Protein AF-A0A9D1DRU1-F1 (afdb_monomer)

pLDDT: mean 83.57, std 15.42, range [45.16, 98.44]

Structure (mmCIF, N/CA/C/O backbone):
data_AF-A0A9D1DRU1-F1
#
_entry.id   AF-A0A9D1DRU1-F1
#
loop_
_atom_site.group_PDB
_atom_site.id
_atom_site.type_symbol
_atom_site.label_atom_id
_atom_site.label_alt_id
_atom_site.label_comp_id
_atom_site.label_asym_id
_atom_site.label_entity_id
_atom_site.label_seq_id
_atom_site.pdbx_PDB_ins_code
_atom_site.Cartn_x
_atom_site.Cartn_y
_atom_site.Cartn_z
_atom_site.occupancy
_atom_site.B_iso_or_equiv
_atom_site.auth_seq_id
_atom_site.auth_comp_id
_atom_site.auth_asym_id
_atom_site.auth_atom_id
_atom_site.pdbx_PDB_model_num
ATOM 1 N N . MET A 1 1 ? -0.999 8.779 -13.581 1.00 49.53 1 MET A N 1
ATOM 2 C CA . MET A 1 1 ? -1.110 7.839 -12.447 1.00 49.53 1 MET A CA 1
ATOM 3 C C . MET A 1 1 ? 0.132 6.973 -12.465 1.00 49.53 1 MET A C 1
ATOM 5 O O . MET A 1 1 ? 0.107 5.879 -13.008 1.00 49.53 1 MET A O 1
ATOM 9 N N . SER A 1 2 ? 1.245 7.535 -12.005 1.00 61.38 2 SER A N 1
ATOM 10 C CA . SER A 1 2 ? 2.464 6.774 -11.762 1.00 61.38 2 SER A CA 1
ATOM 11 C C . SER A 1 2 ? 2.277 5.926 -10.503 1.00 61.38 2 SER A C 1
ATOM 13 O O . SER A 1 2 ? 1.522 6.320 -9.619 1.00 61.38 2 SER A O 1
ATOM 15 N N . GLU A 1 3 ? 2.936 4.770 -10.431 1.00 79.88 3 GLU A N 1
ATOM 16 C CA . GLU A 1 3 ? 3.046 3.952 -9.208 1.00 79.88 3 GLU A CA 1
ATOM 17 C C . GLU A 1 3 ? 1.742 3.264 -8.724 1.00 79.88 3 GLU A C 1
ATOM 19 O O . GLU A 1 3 ? 1.666 2.800 -7.590 1.00 79.88 3 GLU A O 1
ATOM 24 N N . HIS A 1 4 ? 0.701 3.163 -9.558 1.00 85.00 4 HIS A N 1
ATOM 25 C CA . HIS A 1 4 ? -0.590 2.575 -9.168 1.00 85.00 4 HIS A CA 1
ATOM 26 C C . HIS A 1 4 ? -0.504 1.088 -8.785 1.00 85.00 4 HIS A C 1
ATOM 28 O O . HIS A 1 4 ? -1.098 0.675 -7.785 1.00 85.00 4 HIS A O 1
ATOM 34 N N . ILE A 1 5 ? 0.199 0.279 -9.576 1.00 89.75 5 ILE A N 1
ATOM 35 C CA . ILE A 1 5 ? 0.235 -1.178 -9.429 1.00 89.75 5 ILE A CA 1
ATOM 36 C C . ILE A 1 5 ? 0.969 -1.567 -8.143 1.00 89.75 5 ILE A C 1
ATOM 38 O O . ILE A 1 5 ? 0.508 -2.444 -7.414 1.00 89.75 5 ILE A O 1
ATOM 42 N N . VAL A 1 6 ? 2.071 -0.887 -7.820 1.00 93.75 6 VAL A N 1
ATOM 43 C CA . VAL A 1 6 ? 2.842 -1.113 -6.591 1.00 93.75 6 VAL A CA 1
ATOM 44 C C . VAL A 1 6 ? 2.010 -0.764 -5.360 1.00 93.75 6 VAL A C 1
ATOM 46 O O . VAL A 1 6 ? 1.923 -1.575 -4.438 1.00 93.75 6 VAL A O 1
ATOM 49 N N . HIS A 1 7 ? 1.354 0.400 -5.351 1.00 94.31 7 HIS A N 1
ATOM 50 C CA . HIS A 1 7 ? 0.499 0.808 -4.232 1.00 94.31 7 HIS A CA 1
ATOM 51 C C . HIS A 1 7 ? -0.678 -0.150 -4.024 1.00 94.31 7 HIS A C 1
ATOM 53 O O . HIS A 1 7 ? -0.978 -0.527 -2.891 1.00 94.31 7 HIS A O 1
ATOM 59 N N . THR A 1 8 ? -1.303 -0.586 -5.119 1.00 93.62 8 THR A N 1
ATOM 60 C CA . THR A 1 8 ? -2.399 -1.562 -5.087 1.00 93.62 8 THR A CA 1
ATOM 61 C C . THR A 1 8 ? -1.920 -2.911 -4.556 1.00 93.62 8 THR A C 1
ATOM 63 O O . THR A 1 8 ? -2.552 -3.475 -3.668 1.00 93.62 8 THR A O 1
ATOM 66 N N . ALA A 1 9 ? -0.758 -3.391 -5.013 1.00 95.69 9 ALA A N 1
ATOM 67 C CA . ALA A 1 9 ? -0.175 -4.640 -4.529 1.00 95.69 9 ALA A CA 1
ATOM 68 C C . ALA A 1 9 ? 0.113 -4.597 -3.023 1.00 95.69 9 ALA A C 1
ATOM 70 O O . ALA A 1 9 ? -0.242 -5.533 -2.316 1.00 95.69 9 ALA A O 1
ATOM 71 N N . ILE A 1 10 ? 0.712 -3.508 -2.522 1.00 97.81 10 ILE A N 1
ATOM 72 C CA . ILE A 1 10 ? 0.977 -3.337 -1.085 1.00 97.81 10 ILE A CA 1
ATOM 73 C C . ILE A 1 10 ? -0.323 -3.340 -0.276 1.00 97.81 10 ILE A C 1
ATOM 75 O O . ILE A 1 10 ? -0.373 -3.971 0.781 1.00 97.81 10 ILE A O 1
ATOM 79 N N . LEU A 1 11 ? -1.368 -2.656 -0.750 1.00 97.62 11 LEU A N 1
ATOM 80 C CA . LEU A 1 11 ? -2.671 -2.623 -0.087 1.00 97.62 11 LEU A CA 1
ATOM 81 C C . LEU A 1 11 ? -3.303 -4.016 -0.003 1.00 97.62 11 LEU A C 1
ATOM 83 O O . LEU A 1 11 ? -3.675 -4.450 1.085 1.00 97.62 11 LEU A O 1
ATOM 87 N N . GLU A 1 12 ? -3.426 -4.701 -1.136 1.00 97.12 12 GLU A N 1
ATOM 88 C CA . GLU A 1 12 ? -4.031 -6.032 -1.217 1.00 97.12 12 GLU A CA 1
ATOM 89 C C . GLU A 1 12 ? -3.247 -7.048 -0.375 1.00 97.12 12 GLU A C 1
ATOM 91 O O . GLU A 1 12 ? -3.836 -7.780 0.416 1.00 97.12 12 GLU A O 1
ATOM 96 N N . ASP A 1 13 ? -1.910 -7.041 -0.448 1.00 98.19 13 ASP A N 1
ATOM 97 C CA . ASP A 1 13 ? -1.063 -7.914 0.376 1.00 98.19 13 ASP A CA 1
ATOM 98 C C . ASP A 1 13 ? -1.249 -7.600 1.869 1.00 98.19 13 ASP A C 1
ATOM 100 O O . ASP A 1 13 ? -1.363 -8.508 2.697 1.00 98.19 13 ASP A O 1
ATOM 104 N N . SER A 1 14 ? -1.369 -6.315 2.222 1.00 98.44 14 SER A N 1
ATOM 105 C CA . SER A 1 14 ? -1.660 -5.894 3.598 1.00 98.44 14 SER A CA 1
ATOM 106 C C . SER A 1 14 ? -3.039 -6.357 4.065 1.00 98.44 14 SER A C 1
ATOM 108 O O . SER A 1 14 ? -3.196 -6.715 5.229 1.00 98.44 14 SER A O 1
ATOM 110 N N . PHE A 1 15 ? -4.049 -6.348 3.197 1.00 98.19 15 PHE A N 1
ATOM 111 C CA . PHE A 1 15 ? -5.399 -6.797 3.538 1.00 98.19 15 PHE A CA 1
ATOM 112 C C . PHE A 1 15 ? -5.447 -8.318 3.690 1.00 98.19 15 PHE A C 1
ATOM 114 O O . PHE A 1 15 ? -5.915 -8.803 4.720 1.00 98.19 15 PHE A O 1
ATOM 121 N N . HIS A 1 16 ? -4.881 -9.070 2.744 1.00 97.56 16 HIS A N 1
ATOM 122 C CA . HIS A 1 16 ? -4.796 -10.528 2.824 1.00 97.56 16 HIS A CA 1
ATOM 123 C C . HIS A 1 16 ? -4.083 -10.998 4.099 1.00 97.56 16 HIS A C 1
ATOM 125 O O . HIS A 1 16 ? -4.572 -11.894 4.791 1.00 97.56 16 HIS A O 1
ATOM 131 N N . ILE A 1 17 ? -2.955 -10.372 4.457 1.00 98.25 17 ILE A N 1
ATOM 132 C CA . ILE A 1 17 ? -2.243 -10.681 5.705 1.00 98.25 17 ILE A CA 1
ATOM 133 C C . ILE A 1 17 ? -3.047 -10.196 6.919 1.00 98.25 17 ILE A C 1
ATOM 135 O O . ILE A 1 17 ? -3.213 -10.932 7.892 1.00 98.25 17 ILE A O 1
ATOM 139 N N . GLY A 1 18 ? -3.576 -8.970 6.864 1.00 97.31 18 GLY A N 1
ATOM 140 C CA . GLY A 1 18 ? -4.322 -8.325 7.945 1.00 97.31 18 GLY A CA 1
ATOM 141 C C . GLY A 1 18 ? -5.535 -9.124 8.412 1.00 97.31 18 GLY A C 1
ATOM 142 O O . GLY A 1 18 ? -5.766 -9.251 9.616 1.00 97.31 18 GLY A O 1
ATOM 143 N N . VAL A 1 19 ? -6.263 -9.737 7.478 1.00 96.94 19 VAL A N 1
ATOM 144 C CA . VAL A 1 19 ? -7.422 -10.592 7.768 1.00 96.94 19 VAL A CA 1
ATOM 145 C C . VAL A 1 19 ? -7.050 -11.806 8.626 1.00 96.94 19 VAL A C 1
ATOM 147 O O . VAL A 1 19 ? -7.861 -12.236 9.444 1.00 96.94 19 VAL A O 1
ATOM 150 N N . GLY A 1 20 ? -5.838 -12.346 8.491 1.00 95.06 20 GLY A N 1
ATOM 151 C CA . GLY A 1 20 ? -5.380 -13.491 9.284 1.00 95.06 20 GLY A CA 1
ATOM 152 C C . GLY A 1 20 ? -4.716 -13.133 10.615 1.00 95.06 20 GLY A C 1
ATOM 153 O O . GLY A 1 20 ? -4.487 -14.018 11.440 1.00 95.06 20 GLY A O 1
ATOM 154 N N . LEU A 1 21 ? -4.423 -11.852 10.869 1.00 95.38 21 LEU A N 1
ATOM 155 C CA . LEU A 1 21 ? -3.718 -11.433 12.081 1.00 95.38 21 LEU A CA 1
ATOM 156 C C . LEU A 1 21 ? -4.640 -11.440 13.316 1.00 95.38 21 LEU A C 1
ATOM 158 O O . LEU A 1 21 ? -5.642 -10.712 13.340 1.00 95.38 21 LEU A O 1
ATOM 162 N N . PRO A 1 22 ? -4.284 -12.155 14.407 1.00 91.69 22 PRO A N 1
ATOM 163 C CA . PRO A 1 22 ? -5.080 -12.200 15.640 1.00 91.69 22 PRO A CA 1
ATOM 164 C C . PRO A 1 22 ? -5.352 -10.828 16.266 1.00 91.69 22 PRO A C 1
ATOM 166 O O . PRO A 1 22 ? -6.408 -10.620 16.854 1.00 91.69 22 PRO A O 1
ATOM 169 N N . LYS A 1 23 ? -4.412 -9.889 16.107 1.00 93.62 23 LYS A N 1
ATOM 170 C CA . LYS A 1 23 ? -4.477 -8.529 16.667 1.00 93.62 23 LYS A CA 1
ATOM 171 C C . LYS A 1 23 ? -5.428 -7.589 15.922 1.00 93.62 23 LYS A C 1
ATOM 173 O O . LYS A 1 23 ? -5.772 -6.546 16.468 1.00 93.62 23 LYS A O 1
ATOM 178 N N . ILE A 1 24 ? -5.834 -7.922 14.696 1.00 96.75 24 ILE A N 1
ATOM 179 C CA . ILE A 1 24 ? -6.848 -7.150 13.973 1.00 96.75 24 ILE A CA 1
ATOM 180 C C . ILE A 1 24 ? -8.228 -7.616 14.460 1.00 96.75 24 ILE A C 1
ATOM 182 O O . ILE A 1 24 ? -8.525 -8.809 14.350 1.00 96.75 24 ILE A O 1
ATOM 186 N N . PRO A 1 25 ? -9.078 -6.721 14.997 1.00 96.56 25 PRO A N 1
ATOM 187 C CA . PRO A 1 25 ? -10.407 -7.083 15.469 1.00 96.56 25 PRO A CA 1
ATOM 188 C C . PRO A 1 25 ? -11.298 -7.502 14.298 1.00 96.56 25 PRO A C 1
ATOM 190 O O . PRO A 1 25 ? -11.143 -7.021 13.174 1.00 96.56 25 PRO A O 1
ATOM 193 N N . GLU A 1 26 ? -12.282 -8.364 14.566 1.00 96.75 26 GLU A N 1
ATOM 194 C CA . GLU A 1 26 ? -13.148 -8.923 13.518 1.00 96.75 26 GLU A CA 1
ATOM 195 C C . GLU A 1 26 ? -13.853 -7.835 12.696 1.00 96.75 26 GLU A C 1
ATOM 197 O O . GLU A 1 26 ? -13.950 -7.947 11.479 1.00 96.75 26 GLU A O 1
ATOM 202 N N . SER A 1 27 ? -14.239 -6.726 13.333 1.00 96.69 27 SER A N 1
ATOM 203 C CA . SER A 1 27 ? -14.863 -5.585 12.654 1.00 96.69 27 SER A CA 1
ATOM 204 C C . SER A 1 27 ? -13.972 -4.943 11.581 1.00 96.69 27 SER A C 1
ATOM 206 O O . SER A 1 27 ? -14.486 -4.458 10.577 1.00 96.69 27 SER A O 1
ATOM 208 N N . PHE A 1 28 ? -12.647 -4.951 11.759 1.00 97.88 28 PHE A N 1
ATOM 209 C CA . PHE A 1 28 ? -11.691 -4.483 10.751 1.00 97.88 28 PHE A CA 1
ATOM 210 C C . PHE A 1 28 ? -11.418 -5.555 9.696 1.00 97.88 28 PHE A C 1
ATOM 212 O O . PHE A 1 28 ? -11.267 -5.218 8.524 1.00 97.88 28 PHE A O 1
ATOM 219 N N . ARG A 1 29 ? -11.399 -6.840 10.076 1.00 97.94 29 ARG A N 1
ATOM 220 C CA . ARG A 1 29 ? -11.268 -7.938 9.105 1.00 97.94 29 ARG A CA 1
ATOM 221 C C . ARG A 1 29 ? -12.446 -7.977 8.136 1.00 97.94 29 ARG A C 1
ATOM 223 O O . ARG A 1 29 ? -12.229 -8.185 6.950 1.00 97.94 29 ARG A O 1
ATOM 230 N N . GLU A 1 30 ? -13.666 -7.732 8.621 1.00 97.50 30 GLU A N 1
ATOM 231 C CA . GLU A 1 30 ? -14.861 -7.538 7.783 1.00 97.50 30 GLU A CA 1
ATOM 232 C C . GLU A 1 30 ? -14.622 -6.444 6.738 1.00 97.50 30 GLU A C 1
ATOM 234 O O . GLU A 1 30 ? -14.797 -6.682 5.549 1.00 97.50 30 GLU A O 1
ATOM 239 N N . VAL A 1 31 ? -14.131 -5.270 7.155 1.00 98.06 31 VAL A N 1
ATOM 240 C CA . VAL A 1 31 ? -13.821 -4.170 6.226 1.00 98.06 31 VAL A CA 1
ATOM 241 C C . VAL A 1 31 ? -12.781 -4.572 5.186 1.00 98.06 31 VAL A C 1
ATOM 243 O O . VAL A 1 31 ? -12.951 -4.265 4.010 1.00 98.06 31 VAL A O 1
ATOM 246 N N . MET A 1 32 ? -11.714 -5.258 5.599 1.00 97.94 32 MET A N 1
ATOM 247 C CA . MET A 1 32 ? -10.663 -5.686 4.675 1.00 97.94 32 MET A CA 1
ATOM 248 C C . MET A 1 32 ? -11.180 -6.685 3.639 1.00 97.94 32 MET A C 1
ATOM 250 O O . MET A 1 32 ? -10.874 -6.536 2.463 1.00 97.94 32 MET A O 1
ATOM 254 N N . ARG A 1 33 ? -11.992 -7.667 4.051 1.00 96.00 33 ARG A N 1
ATOM 255 C CA . ARG A 1 33 ? -12.550 -8.678 3.137 1.00 96.00 33 ARG A CA 1
ATOM 256 C C . ARG A 1 33 ? -13.598 -8.095 2.194 1.00 96.00 33 ARG A C 1
ATOM 258 O O . ARG A 1 33 ? -13.559 -8.360 0.998 1.00 96.00 33 ARG A O 1
ATOM 265 N N . ASP A 1 34 ? -14.526 -7.307 2.727 1.00 95.69 34 ASP A N 1
ATOM 266 C CA . ASP A 1 34 ? -15.732 -6.916 1.992 1.00 95.69 34 ASP A CA 1
ATOM 267 C C . ASP A 1 34 ? -15.500 -5.677 1.108 1.00 95.69 34 ASP A C 1
ATOM 269 O O . ASP A 1 34 ? -16.209 -5.468 0.122 1.00 95.69 34 ASP A O 1
ATOM 273 N N . PHE A 1 35 ? -14.496 -4.854 1.438 1.00 94.62 35 PHE A N 1
ATOM 274 C CA . PHE A 1 35 ? -14.255 -3.559 0.793 1.00 94.62 35 PHE A CA 1
ATOM 275 C C . PHE A 1 35 ? -12.848 -3.396 0.201 1.00 94.62 35 PHE A C 1
ATOM 277 O O . PHE A 1 35 ? -12.448 -2.264 -0.076 1.00 94.62 35 PHE A O 1
ATOM 284 N N . GLU A 1 36 ? -12.109 -4.480 -0.056 1.00 93.56 36 GLU A N 1
ATOM 285 C CA . GLU A 1 36 ? -10.782 -4.412 -0.697 1.00 93.56 36 GLU A CA 1
ATOM 286 C C . GLU A 1 36 ? -10.808 -3.619 -2.014 1.00 93.56 36 GLU A C 1
ATOM 288 O O . GLU A 1 36 ? -10.041 -2.681 -2.206 1.00 93.56 36 GLU A O 1
ATOM 293 N N . ASN A 1 37 ? -11.749 -3.914 -2.914 1.00 86.25 37 ASN A N 1
ATOM 294 C CA . ASN A 1 37 ? -11.841 -3.195 -4.190 1.00 86.25 37 ASN A CA 1
ATOM 295 C C . ASN A 1 37 ? -12.060 -1.687 -4.001 1.00 86.25 37 ASN A C 1
ATOM 297 O O . ASN A 1 37 ? -11.559 -0.877 -4.779 1.00 86.25 37 ASN A O 1
ATOM 301 N N . PHE A 1 38 ? -12.804 -1.300 -2.964 1.00 84.75 38 PHE A N 1
ATOM 302 C CA . PHE A 1 38 ? -13.066 0.105 -2.671 1.00 84.75 38 PHE A CA 1
ATOM 303 C C . PHE A 1 38 ? -11.865 0.785 -2.000 1.00 84.75 38 PHE A C 1
ATOM 305 O O . PHE A 1 38 ? -11.602 1.959 -2.269 1.00 84.75 38 PHE A O 1
ATOM 312 N N . SER A 1 39 ? -11.093 0.065 -1.177 1.00 90.75 39 SER A N 1
ATOM 313 C CA . SER A 1 39 ? -9.884 0.609 -0.547 1.00 90.75 39 SER A CA 1
ATOM 314 C C . SER A 1 39 ? -8.798 0.963 -1.568 1.00 90.75 39 SER A C 1
ATOM 316 O O . SER A 1 39 ? -8.023 1.888 -1.312 1.00 90.75 39 SER A O 1
ATOM 318 N N . ARG A 1 40 ? -8.804 0.350 -2.764 1.00 86.88 40 ARG A N 1
ATOM 319 C CA . ARG A 1 40 ? -7.907 0.713 -3.882 1.00 86.88 40 ARG A CA 1
ATOM 320 C C . ARG A 1 40 ? -8.033 2.182 -4.304 1.00 86.88 40 ARG A C 1
ATOM 322 O O . ARG A 1 40 ? -7.048 2.809 -4.673 1.00 86.88 40 ARG A O 1
ATOM 329 N N . LEU A 1 41 ? -9.217 2.788 -4.167 1.00 81.38 41 LEU A N 1
ATOM 330 C CA . LEU A 1 41 ? -9.388 4.230 -4.406 1.00 81.38 41 LEU A CA 1
ATOM 331 C C . LEU A 1 41 ? -8.605 5.073 -3.388 1.00 81.38 41 LEU A C 1
ATOM 333 O O . LEU A 1 41 ? -8.060 6.126 -3.719 1.00 81.38 41 LEU A O 1
ATOM 337 N N . GLY A 1 42 ? -8.517 4.595 -2.147 1.00 83.00 42 GLY A N 1
ATOM 338 C CA . GLY A 1 42 ? -7.722 5.221 -1.099 1.00 83.00 42 GLY A CA 1
ATOM 339 C C . GLY A 1 42 ? -6.225 5.108 -1.366 1.00 83.00 42 GLY A C 1
ATOM 340 O O . GLY A 1 42 ? -5.499 6.079 -1.152 1.00 83.00 42 GLY A O 1
ATOM 341 N N . CYS A 1 43 ? -5.754 3.967 -1.886 1.00 85.62 43 CYS A N 1
ATOM 342 C CA . CYS A 1 43 ? -4.320 3.733 -2.078 1.00 85.62 43 CYS A CA 1
ATOM 343 C C . CYS A 1 43 ? -3.687 4.493 -3.254 1.00 85.62 43 CYS A C 1
ATOM 345 O O . CYS A 1 43 ? -2.491 4.368 -3.486 1.00 85.62 43 CYS A O 1
ATOM 347 N N . ILE A 1 44 ? -4.464 5.291 -3.984 1.00 77.75 44 ILE A N 1
ATOM 348 C CA . ILE A 1 44 ? -3.975 6.209 -5.024 1.00 77.75 44 ILE A CA 1
ATOM 349 C C . ILE A 1 44 ? -4.238 7.680 -4.675 1.00 77.75 44 ILE A C 1
ATOM 351 O O . ILE A 1 44 ? -4.050 8.572 -5.504 1.00 77.75 44 ILE A O 1
ATOM 355 N N . THR A 1 45 ? -4.715 7.948 -3.457 1.00 76.81 45 THR A N 1
ATOM 356 C CA . THR A 1 45 ? -5.072 9.296 -3.014 1.00 76.81 45 THR A CA 1
ATOM 357 C C . THR A 1 45 ? -3.869 9.999 -2.374 1.00 76.81 45 THR A C 1
ATOM 359 O O . THR A 1 45 ? -3.221 9.490 -1.461 1.00 76.81 45 THR A O 1
ATOM 362 N N . VAL A 1 46 ? -3.587 11.229 -2.808 1.00 72.69 46 VAL A N 1
ATOM 363 C CA . VAL A 1 46 ? -2.505 12.074 -2.264 1.00 72.69 46 VAL A CA 1
ATOM 364 C C . VAL A 1 46 ? -2.921 12.787 -0.973 1.00 72.69 46 VAL A C 1
ATOM 366 O O . VAL A 1 46 ? -4.102 12.878 -0.681 1.00 72.69 46 VAL A O 1
ATOM 369 N N . SER A 1 47 ? -1.971 13.345 -0.212 1.00 72.94 47 SER A N 1
ATOM 370 C CA . SER A 1 47 ? -2.233 14.181 0.985 1.00 72.94 47 SER A CA 1
ATOM 371 C C . SER A 1 47 ? -2.777 13.447 2.226 1.00 72.94 47 SER A C 1
ATOM 373 O O . SER A 1 47 ? -3.459 14.046 3.063 1.00 72.94 47 SER A O 1
ATOM 375 N N . GLY A 1 48 ? -2.415 12.172 2.408 1.00 66.44 48 GLY A N 1
ATOM 376 C CA . GLY A 1 48 ? -2.873 11.348 3.539 1.00 66.44 48 GLY A CA 1
ATOM 377 C C . GLY A 1 48 ? -2.544 11.916 4.919 1.00 66.44 48 GLY A C 1
ATOM 378 O O . GLY A 1 48 ? -3.339 11.768 5.849 1.00 66.44 48 GLY A O 1
ATOM 379 N N . ASP A 1 49 ? -1.436 12.642 5.053 1.00 76.00 49 ASP A N 1
ATOM 380 C CA . ASP A 1 49 ? -0.991 13.240 6.318 1.00 76.00 49 ASP A CA 1
ATOM 381 C C . ASP A 1 49 ? -1.888 14.351 6.855 1.00 76.00 49 ASP A C 1
ATOM 383 O O . ASP A 1 49 ? -1.837 14.666 8.044 1.00 76.00 49 ASP A O 1
ATOM 387 N N . GLN A 1 50 ? -2.734 14.937 6.010 1.00 80.75 50 GLN A N 1
ATOM 388 C CA . GLN A 1 50 ? -3.626 16.015 6.431 1.00 80.75 50 GLN A CA 1
ATOM 389 C C . GLN A 1 50 ? -4.990 15.504 6.900 1.00 80.75 50 GLN A C 1
ATOM 391 O O . GLN A 1 50 ? -5.595 16.115 7.784 1.00 80.75 50 GLN A O 1
ATOM 396 N N . PHE A 1 51 ? -5.464 14.391 6.330 1.00 86.06 51 PHE A N 1
ATOM 397 C CA . PHE A 1 51 ? -6.865 13.980 6.448 1.00 86.06 51 PHE A CA 1
ATOM 398 C C . PHE A 1 51 ? -7.067 12.614 7.108 1.00 86.06 51 PHE A C 1
ATOM 400 O O . PHE A 1 51 ? -8.001 12.482 7.894 1.00 86.06 51 PHE A O 1
ATOM 407 N N . SER A 1 52 ? -6.195 11.625 6.869 1.00 91.31 52 SER A N 1
ATOM 408 C CA . SER A 1 52 ? -6.428 10.237 7.319 1.00 91.31 52 SER A CA 1
ATOM 409 C C . SER A 1 52 ? -6.702 10.126 8.825 1.00 91.31 52 SER A C 1
ATOM 411 O O . SER A 1 52 ? -7.707 9.547 9.223 1.00 91.31 52 SER A O 1
ATOM 413 N N . PHE A 1 53 ? -5.878 10.753 9.672 1.00 93.69 53 PHE A N 1
ATOM 414 C CA . PHE A 1 53 ? -6.048 10.701 11.131 1.00 93.69 53 PHE A CA 1
ATOM 415 C C . PHE A 1 53 ? -7.310 11.430 11.628 1.00 93.69 53 PHE A C 1
ATOM 417 O O . PHE A 1 53 ? -7.907 10.999 12.608 1.00 93.69 53 PHE A O 1
ATOM 424 N N . ARG A 1 54 ? -7.734 12.508 10.950 1.00 94.75 54 ARG A N 1
ATOM 425 C CA . ARG A 1 54 ? -8.962 13.246 11.298 1.00 94.75 54 ARG A CA 1
ATOM 426 C C . ARG A 1 54 ? -10.202 12.419 10.990 1.00 94.75 54 ARG A C 1
ATOM 428 O O . ARG A 1 54 ? -11.137 12.406 11.777 1.00 94.75 54 ARG A O 1
ATOM 435 N N . LEU A 1 55 ? -10.186 11.706 9.864 1.00 95.50 55 LEU A N 1
ATOM 436 C CA . LEU A 1 55 ? -11.270 10.799 9.501 1.00 95.50 55 LEU A CA 1
ATOM 437 C C . LEU A 1 55 ? -11.355 9.628 10.487 1.00 95.50 55 LEU A C 1
ATOM 439 O O . LEU A 1 55 ? -12.448 9.290 10.920 1.00 95.50 55 LEU A O 1
ATOM 443 N N . LEU A 1 56 ? -10.220 9.059 10.916 1.00 97.31 56 LEU A N 1
ATOM 444 C CA . LEU A 1 56 ? -10.219 8.044 11.978 1.00 97.31 56 LEU A CA 1
ATOM 445 C C . LEU A 1 56 ? -10.824 8.580 13.289 1.00 97.31 56 LEU A C 1
ATOM 447 O O . LEU A 1 56 ? -11.634 7.891 13.906 1.00 97.31 56 LEU A O 1
ATOM 451 N N . GLU A 1 57 ? -10.472 9.804 13.693 1.00 97.19 57 GLU A N 1
ATOM 452 C CA . GLU A 1 57 ? -11.033 10.474 14.877 1.00 97.19 57 GLU A CA 1
ATOM 453 C C . GLU A 1 57 ? -12.548 10.702 14.758 1.00 97.19 57 GLU A C 1
ATOM 455 O O . GLU A 1 57 ? -13.286 10.450 15.708 1.00 97.19 57 GLU A O 1
ATOM 460 N N . GLU A 1 58 ? -13.027 11.109 13.581 1.00 97.12 58 GLU A N 1
ATOM 461 C CA . GLU A 1 58 ? -14.455 11.283 13.297 1.00 97.12 58 GLU A CA 1
ATOM 462 C C . GLU A 1 58 ? -15.218 9.947 13.315 1.00 97.12 58 GLU A C 1
ATOM 464 O O . GLU A 1 58 ? -16.354 9.873 13.787 1.00 97.12 58 GLU A O 1
ATOM 469 N N . TYR A 1 59 ? -14.600 8.872 12.819 1.00 97.81 59 TYR A N 1
ATOM 470 C CA . TYR A 1 59 ? -15.252 7.570 12.664 1.00 97.81 59 TYR A CA 1
ATOM 471 C C . TYR A 1 59 ? -15.278 6.756 13.958 1.00 97.81 59 TYR A C 1
ATOM 473 O O . TYR A 1 59 ? -16.246 6.027 14.183 1.00 97.81 59 TYR A O 1
ATOM 481 N N . LYS A 1 60 ? -14.270 6.893 14.829 1.00 97.56 60 LYS A N 1
ATOM 482 C CA . LYS A 1 60 ? -14.176 6.165 16.107 1.00 97.56 60 LYS A CA 1
ATOM 483 C C . LYS A 1 60 ? -15.461 6.223 16.955 1.00 97.56 60 LYS A C 1
ATOM 485 O O . LYS A 1 60 ? -15.977 5.154 17.282 1.00 97.56 60 LYS A O 1
ATOM 490 N N . PRO A 1 61 ? -16.057 7.393 17.276 1.00 96.81 61 PRO A N 1
ATOM 491 C CA . PRO A 1 61 ? -17.286 7.444 18.080 1.00 96.81 61 PRO A CA 1
ATOM 492 C C . PRO A 1 61 ? -18.514 6.851 17.369 1.00 96.81 61 PRO A C 1
ATOM 494 O O . PRO A 1 61 ? -19.487 6.475 18.024 1.00 96.81 61 PRO A O 1
ATOM 497 N N . LEU A 1 62 ? -18.488 6.762 16.036 1.00 97.25 62 LEU A N 1
ATOM 498 C CA . LEU A 1 62 ? -19.566 6.192 15.224 1.00 97.25 62 LEU A CA 1
ATOM 499 C C . LEU A 1 62 ? -19.432 4.670 15.056 1.00 97.25 62 LEU A C 1
ATOM 501 O O . LEU A 1 62 ? -20.422 3.990 14.779 1.00 97.25 62 LEU A O 1
ATOM 505 N N . TRP A 1 63 ? -18.230 4.126 15.257 1.00 97.00 63 TRP A N 1
ATOM 506 C CA . TRP A 1 63 ? -17.887 2.735 14.967 1.00 97.00 63 TRP A CA 1
ATOM 507 C C . TRP A 1 63 ? -18.757 1.670 15.652 1.00 97.00 63 TRP A C 1
ATOM 509 O O . TRP A 1 63 ? -19.121 0.689 14.990 1.00 97.00 63 TRP A O 1
ATOM 519 N N . PRO A 1 64 ? -19.187 1.839 16.922 1.00 95.88 64 PRO A N 1
ATOM 520 C CA . PRO A 1 64 ? -20.079 0.871 17.562 1.00 95.88 64 PRO A CA 1
ATOM 521 C C . PRO A 1 64 ? -21.431 0.713 16.849 1.00 95.88 64 PRO A C 1
ATOM 523 O O . PRO A 1 64 ? -22.094 -0.307 17.010 1.00 95.88 64 PRO A O 1
ATOM 526 N N . ARG A 1 65 ? -21.846 1.715 16.059 1.00 95.56 65 ARG A N 1
ATOM 527 C CA . ARG A 1 65 ? -23.096 1.739 15.281 1.00 95.56 65 ARG A CA 1
ATOM 528 C C . ARG A 1 65 ? -22.837 1.787 13.772 1.00 95.56 65 ARG A C 1
ATOM 530 O O . ARG A 1 65 ? -23.682 2.282 13.030 1.00 95.56 65 ARG A O 1
ATOM 537 N N . ARG A 1 66 ? -21.660 1.325 13.337 1.00 96.62 66 ARG A N 1
ATOM 538 C CA . ARG A 1 66 ? -21.237 1.346 11.932 1.00 96.62 66 ARG A CA 1
ATOM 539 C C . ARG A 1 66 ? -22.280 0.714 11.012 1.00 96.62 66 ARG A C 1
ATOM 541 O O . ARG A 1 66 ? -22.781 -0.376 11.284 1.00 96.62 66 ARG A O 1
ATOM 548 N N . ASP A 1 67 ? -22.551 1.394 9.909 1.00 96.31 67 ASP A N 1
ATOM 549 C CA . ASP A 1 67 ? -23.269 0.865 8.758 1.00 96.31 67 ASP A CA 1
ATOM 550 C C . ASP A 1 67 ? -22.279 0.531 7.626 1.00 96.31 67 ASP A C 1
ATOM 552 O O . ASP A 1 67 ? -21.062 0.696 7.761 1.00 96.31 67 ASP A O 1
ATOM 556 N N . GLU A 1 68 ? -22.798 0.058 6.493 1.00 94.69 68 GLU A N 1
ATOM 557 C CA . GLU A 1 68 ? -21.981 -0.279 5.320 1.00 94.69 68 GLU A CA 1
ATOM 558 C C . GLU A 1 68 ? -21.234 0.933 4.749 1.00 94.69 68 GLU A C 1
ATOM 560 O O . GLU A 1 68 ? -20.104 0.810 4.278 1.00 94.69 68 GLU A O 1
ATOM 565 N N . LEU A 1 69 ? -21.817 2.132 4.841 1.00 93.81 69 LEU A N 1
ATOM 566 C CA . LEU A 1 69 ? -21.160 3.344 4.367 1.00 93.81 69 LEU A CA 1
ATOM 567 C C . LEU A 1 69 ? -19.951 3.702 5.239 1.00 93.81 69 LEU A C 1
ATOM 569 O O . LEU A 1 69 ? -18.907 4.084 4.709 1.00 93.81 69 LEU A O 1
ATOM 573 N N . LEU A 1 70 ? -20.061 3.581 6.565 1.00 95.94 70 LEU A N 1
ATOM 574 C CA . LEU A 1 70 ? -18.940 3.825 7.470 1.00 95.94 70 LEU A CA 1
ATOM 575 C C . LEU A 1 70 ? -17.830 2.783 7.287 1.00 95.94 70 LEU A C 1
ATOM 577 O O . LEU A 1 70 ? -16.656 3.149 7.312 1.00 95.94 70 LEU A O 1
ATOM 581 N N . LYS A 1 71 ? -18.182 1.516 7.032 1.00 97.75 71 LYS A N 1
ATOM 582 C CA . LYS A 1 71 ? -17.214 0.470 6.658 1.00 97.75 71 LYS A CA 1
ATOM 583 C C . LYS A 1 71 ? -16.468 0.822 5.368 1.00 97.75 71 LYS A C 1
ATOM 585 O O . LYS A 1 71 ? -15.240 0.801 5.364 1.00 97.75 71 LYS A O 1
ATOM 590 N N . ALA A 1 72 ? -17.178 1.231 4.315 1.00 91.50 72 ALA A N 1
ATOM 591 C CA . ALA A 1 72 ? -16.568 1.654 3.052 1.00 91.50 72 ALA A CA 1
ATOM 592 C C . ALA A 1 72 ? -15.642 2.870 3.232 1.00 91.50 72 ALA A C 1
ATOM 594 O O . ALA A 1 72 ? -14.527 2.905 2.709 1.00 91.50 72 ALA A O 1
ATOM 595 N N . LYS A 1 73 ? -16.073 3.865 4.018 1.00 93.94 73 LYS A N 1
ATOM 596 C CA . LYS A 1 73 ? -15.250 5.034 4.362 1.00 93.94 73 LYS A CA 1
ATOM 597 C C . LYS A 1 73 ? -13.985 4.637 5.120 1.00 93.94 73 LYS A C 1
ATOM 599 O O . LYS A 1 73 ? -12.912 5.153 4.812 1.00 93.94 73 LYS A O 1
ATOM 604 N N . LEU A 1 74 ? -14.085 3.710 6.075 1.00 97.81 74 LEU A N 1
ATOM 605 C CA . LEU A 1 74 ? -12.910 3.180 6.759 1.00 97.81 74 LEU A CA 1
ATOM 606 C C . LEU A 1 74 ? -11.992 2.441 5.778 1.00 97.81 74 LEU A C 1
ATOM 608 O O . LEU A 1 74 ? -10.794 2.701 5.790 1.00 97.81 74 LEU A O 1
ATOM 612 N N . ALA A 1 75 ? -12.530 1.603 4.887 1.00 96.75 75 ALA A N 1
ATOM 613 C CA . ALA A 1 75 ? -11.752 0.908 3.858 1.00 96.75 75 ALA A CA 1
ATOM 614 C C . ALA A 1 75 ? -10.933 1.886 3.004 1.00 96.75 75 ALA A C 1
ATOM 616 O O . ALA A 1 75 ? -9.733 1.693 2.814 1.00 96.75 75 ALA A O 1
ATOM 617 N N . PHE A 1 76 ? -11.557 2.980 2.555 1.00 93.50 76 PHE A N 1
ATOM 618 C CA . PHE A 1 76 ? -10.876 4.054 1.831 1.00 93.50 76 PHE A CA 1
ATOM 619 C C . PHE A 1 76 ? -9.726 4.659 2.652 1.00 93.50 76 PHE A C 1
ATOM 621 O O . PHE A 1 76 ? -8.617 4.820 2.146 1.00 93.50 76 PHE A O 1
ATOM 628 N N . VAL A 1 77 ? -9.950 4.947 3.939 1.00 95.81 77 VAL A N 1
ATOM 629 C CA . VAL A 1 77 ? -8.905 5.482 4.827 1.00 95.81 77 VAL A CA 1
ATOM 630 C C . VAL A 1 77 ? -7.769 4.478 5.048 1.00 95.81 77 VAL A C 1
ATOM 632 O O . VAL A 1 77 ? -6.609 4.885 5.048 1.00 95.81 77 VAL A O 1
ATOM 635 N N . LEU A 1 78 ? -8.058 3.180 5.184 1.00 97.69 78 LEU A N 1
ATOM 636 C CA . LEU A 1 78 ? -7.030 2.138 5.289 1.00 97.69 78 LEU A CA 1
ATOM 637 C C . LEU A 1 78 ? -6.188 2.048 4.010 1.00 97.69 78 LEU A C 1
ATOM 639 O O . LEU A 1 78 ? -4.963 1.977 4.097 1.00 97.69 78 LEU A O 1
ATOM 643 N N . GLY A 1 79 ? -6.823 2.149 2.838 1.00 95.12 79 GLY A N 1
ATOM 644 C CA . GLY A 1 79 ? -6.128 2.281 1.556 1.00 95.12 79 GLY A CA 1
ATOM 645 C C . GLY A 1 79 ? -5.182 3.480 1.529 1.00 95.12 79 GLY A C 1
ATOM 646 O O . GLY A 1 79 ? -4.017 3.362 1.157 1.00 95.12 79 GLY A O 1
ATOM 647 N N . TRP A 1 80 ? -5.650 4.628 2.012 1.00 92.62 80 TRP A N 1
ATOM 648 C CA . TRP A 1 80 ? -4.868 5.864 2.055 1.00 92.62 80 TRP A CA 1
ATOM 649 C C . TRP A 1 80 ? -3.673 5.793 3.019 1.00 92.62 80 TRP A C 1
ATOM 651 O O . TRP A 1 80 ? -2.587 6.304 2.735 1.00 92.62 80 TRP A O 1
ATOM 661 N N . ILE A 1 81 ? -3.857 5.127 4.159 1.00 94.88 81 ILE A N 1
ATOM 662 C CA . ILE A 1 81 ? -2.799 4.856 5.136 1.00 94.88 81 ILE A CA 1
ATOM 663 C C . ILE A 1 81 ? -1.753 3.897 4.555 1.00 94.88 81 ILE A C 1
ATOM 665 O O . ILE A 1 81 ? -0.554 4.131 4.727 1.00 94.88 81 ILE A O 1
ATOM 669 N N . SER A 1 82 ? -2.195 2.861 3.838 1.00 96.38 82 SER A N 1
ATOM 670 C CA . SER A 1 82 ? -1.318 1.923 3.133 1.00 96.38 82 SER A CA 1
ATOM 671 C C . SER A 1 82 ? -0.491 2.625 2.051 1.00 96.38 82 SER A C 1
ATOM 673 O O . SER A 1 82 ? 0.726 2.450 1.993 1.00 96.38 82 SER A O 1
ATOM 675 N N . HIS A 1 83 ? -1.114 3.524 1.279 1.00 93.06 83 HIS A N 1
ATOM 676 C CA . HIS A 1 83 ? -0.408 4.348 0.296 1.00 93.06 83 HIS A CA 1
ATOM 677 C C . HIS A 1 83 ? 0.733 5.144 0.918 1.00 93.06 83 HIS A C 1
ATOM 679 O O . HIS A 1 83 ? 1.856 5.106 0.425 1.00 93.06 83 HIS A O 1
ATOM 685 N N . ARG A 1 84 ? 0.484 5.803 2.057 1.00 90.94 84 ARG A N 1
ATOM 686 C CA . ARG A 1 84 ? 1.552 6.515 2.766 1.00 90.94 84 ARG A CA 1
ATOM 687 C C . ARG A 1 84 ? 2.691 5.584 3.171 1.00 90.94 84 ARG A C 1
ATOM 689 O O . ARG A 1 84 ? 3.845 5.974 3.042 1.00 90.94 84 ARG A O 1
ATOM 696 N N . ALA A 1 85 ? 2.393 4.400 3.703 1.00 93.12 85 ALA A N 1
ATOM 697 C CA . ALA A 1 85 ? 3.434 3.453 4.095 1.00 93.12 85 ALA A CA 1
ATOM 698 C C . ALA A 1 85 ? 4.324 3.060 2.906 1.00 93.12 85 ALA A C 1
ATOM 700 O O . ALA A 1 85 ? 5.546 3.060 3.037 1.00 93.12 85 ALA A O 1
ATOM 701 N N . CYS A 1 86 ? 3.717 2.810 1.744 1.00 93.94 86 CYS A N 1
ATOM 702 C CA . CYS A 1 86 ? 4.436 2.562 0.497 1.00 93.94 86 CYS A CA 1
ATOM 703 C C . CYS A 1 86 ? 5.316 3.759 0.110 1.00 93.94 86 CYS A C 1
ATOM 705 O O . CYS A 1 86 ? 6.527 3.621 -0.044 1.00 93.94 86 CYS A O 1
ATOM 707 N N . ASP A 1 87 ? 4.741 4.957 0.062 1.00 91.00 87 ASP A N 1
ATOM 708 C CA . ASP A 1 87 ? 5.448 6.188 -0.284 1.00 91.00 87 ASP A CA 1
ATOM 709 C C . ASP A 1 87 ? 6.656 6.480 0.619 1.00 91.00 87 ASP A C 1
ATOM 711 O O . ASP A 1 87 ? 7.686 6.959 0.139 1.00 91.00 87 ASP A O 1
ATOM 715 N N . ARG A 1 88 ? 6.553 6.202 1.927 1.00 89.75 88 ARG A N 1
ATOM 716 C CA . ARG A 1 88 ? 7.656 6.414 2.881 1.00 89.75 88 ARG A CA 1
ATOM 717 C C . ARG A 1 88 ? 8.894 5.608 2.524 1.00 89.75 88 ARG A C 1
ATOM 719 O O . ARG A 1 88 ? 9.999 6.096 2.757 1.00 89.75 88 ARG A O 1
ATOM 726 N N . GLU A 1 89 ? 8.695 4.421 1.970 1.00 91.94 89 GLU A N 1
ATOM 727 C CA . GLU A 1 89 ? 9.779 3.511 1.630 1.00 91.94 89 GLU A CA 1
ATOM 728 C C . GLU A 1 89 ? 10.231 3.670 0.179 1.00 91.94 89 GLU A C 1
ATOM 730 O O . GLU A 1 89 ? 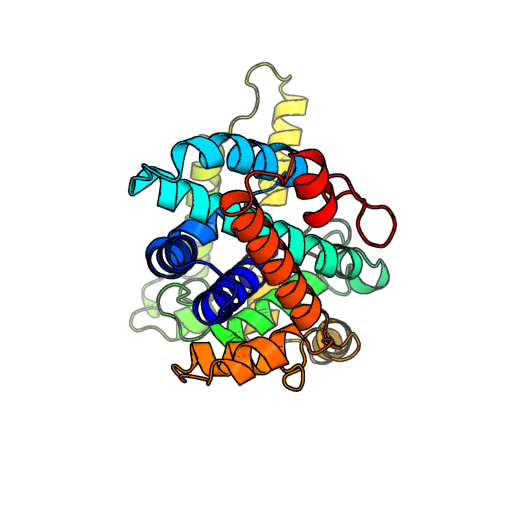11.425 3.642 -0.111 1.00 91.94 89 GLU A O 1
ATOM 735 N N . MET A 1 90 ? 9.293 3.923 -0.733 1.00 90.38 90 MET A N 1
ATOM 736 C CA . MET A 1 90 ? 9.569 3.930 -2.165 1.00 90.38 90 MET A CA 1
ATOM 737 C C . MET A 1 90 ? 10.028 5.293 -2.701 1.00 90.38 90 MET A C 1
ATOM 739 O O . MET A 1 90 ? 10.947 5.355 -3.520 1.00 90.38 90 MET A O 1
ATOM 743 N N . LYS A 1 91 ? 9.457 6.414 -2.225 1.00 86.81 91 LYS A N 1
ATOM 744 C CA . LYS A 1 91 ? 9.839 7.758 -2.706 1.00 86.81 91 LYS A CA 1
ATOM 745 C C . LYS A 1 91 ? 11.324 8.083 -2.524 1.00 86.81 91 LYS A C 1
ATOM 747 O O . LYS A 1 91 ? 11.857 8.751 -3.413 1.00 86.81 91 LYS A O 1
ATOM 752 N N . PRO A 1 92 ? 12.006 7.691 -1.427 1.00 86.88 92 PRO A N 1
ATOM 753 C CA . PRO A 1 92 ? 13.448 7.885 -1.302 1.00 86.88 92 PRO A CA 1
ATOM 754 C C . PRO A 1 92 ? 14.218 7.263 -2.469 1.00 86.88 92 PRO A C 1
ATOM 756 O O . PRO A 1 92 ? 15.000 7.974 -3.093 1.00 86.88 92 PRO A O 1
ATOM 759 N N . ILE A 1 93 ? 13.904 6.011 -2.819 1.00 87.31 93 ILE A N 1
ATOM 760 C CA . ILE A 1 93 ? 14.530 5.243 -3.906 1.00 87.31 93 ILE A CA 1
ATOM 761 C C . ILE A 1 93 ? 14.242 5.906 -5.255 1.00 87.31 93 ILE A C 1
ATOM 763 O O . ILE A 1 93 ? 15.149 6.236 -6.015 1.00 87.31 93 ILE A O 1
ATOM 767 N N . TRP A 1 94 ? 12.966 6.187 -5.534 1.00 82.88 94 TRP A N 1
ATOM 768 C CA . TRP A 1 94 ? 12.540 6.768 -6.809 1.00 82.88 94 TRP A CA 1
ATOM 769 C C . TRP A 1 94 ? 13.109 8.164 -7.056 1.00 82.88 94 TRP A C 1
ATOM 771 O O . TRP A 1 94 ? 13.237 8.586 -8.204 1.00 82.88 94 TRP A O 1
ATOM 781 N N . ARG A 1 95 ? 13.438 8.901 -5.989 1.00 75.50 95 ARG A N 1
ATOM 782 C CA . ARG A 1 95 ? 14.024 10.244 -6.061 1.00 75.50 95 ARG A CA 1
ATOM 783 C C . ARG A 1 95 ? 15.550 10.233 -6.017 1.00 75.50 95 ARG A C 1
ATOM 785 O O . ARG A 1 95 ? 16.135 11.319 -6.082 1.00 75.50 95 ARG A O 1
ATOM 792 N N . GLU A 1 96 ? 16.203 9.077 -5.933 1.00 74.25 96 GLU A N 1
ATOM 793 C CA . GLU A 1 96 ? 17.658 9.017 -5.994 1.00 74.25 96 GLU A CA 1
ATOM 794 C C . GLU A 1 96 ? 18.147 9.516 -7.358 1.00 74.25 96 GLU A C 1
ATOM 796 O O . GLU A 1 96 ? 17.732 8.985 -8.386 1.00 74.25 96 GLU A O 1
ATOM 801 N N . PRO A 1 97 ? 19.052 10.513 -7.420 1.00 64.94 97 PRO A N 1
ATOM 802 C CA . PRO A 1 97 ? 19.507 11.073 -8.693 1.00 64.94 97 PRO A CA 1
ATOM 803 C C . PRO A 1 97 ? 20.083 10.037 -9.664 1.00 64.94 97 PRO A C 1
ATOM 805 O O . PRO A 1 97 ? 19.953 10.205 -10.872 1.00 64.94 97 PRO A O 1
ATOM 808 N N . LYS A 1 98 ? 20.691 8.965 -9.140 1.00 66.69 98 LYS A N 1
ATOM 809 C CA . LYS A 1 98 ? 21.219 7.851 -9.941 1.00 66.69 98 LYS A CA 1
ATOM 810 C C . LYS A 1 98 ? 20.107 7.025 -10.602 1.00 66.69 98 LYS A C 1
ATOM 812 O O . LYS A 1 98 ? 20.303 6.540 -11.704 1.00 66.69 98 LYS A O 1
ATOM 817 N N . MET A 1 99 ? 18.932 6.976 -9.976 1.00 62.09 99 MET A N 1
ATOM 818 C CA . MET A 1 99 ? 17.772 6.180 -10.389 1.00 62.09 99 MET A CA 1
ATOM 819 C C . MET A 1 99 ? 16.736 6.982 -11.200 1.00 62.09 99 MET A C 1
ATOM 821 O O . MET A 1 99 ? 15.697 6.454 -11.598 1.00 62.09 99 MET A O 1
ATOM 825 N N . LYS A 1 100 ? 17.000 8.274 -11.454 1.00 59.91 100 LYS A N 1
ATOM 826 C CA . LYS A 1 100 ? 16.082 9.194 -12.148 1.00 59.91 100 LYS A CA 1
ATOM 827 C C . LYS A 1 100 ? 16.081 9.080 -13.676 1.00 59.91 100 LYS A C 1
ATOM 829 O O . LYS A 1 100 ? 15.188 9.639 -14.304 1.00 59.91 100 LYS A O 1
ATOM 834 N N . GLY A 1 101 ? 17.005 8.324 -14.272 1.00 55.66 101 GLY A N 1
ATOM 835 C CA . GLY A 1 101 ? 16.861 7.869 -15.656 1.00 55.66 101 GLY A CA 1
ATOM 836 C C . GLY A 1 101 ? 18.155 7.739 -16.457 1.00 55.66 101 GLY A C 1
ATOM 837 O O . GLY A 1 101 ? 19.074 8.553 -16.358 1.00 55.66 101 GLY A O 1
ATOM 838 N N . ARG A 1 102 ? 18.159 6.734 -17.337 1.00 50.56 102 ARG A N 1
ATOM 839 C CA . ARG A 1 102 ? 18.958 6.661 -18.564 1.00 50.56 102 ARG A CA 1
ATOM 840 C C . ARG A 1 102 ? 18.020 6.236 -19.699 1.00 50.56 102 ARG A C 1
ATOM 842 O O . ARG A 1 102 ? 17.298 5.261 -19.550 1.00 50.56 102 ARG A O 1
ATOM 849 N N . GLY A 1 103 ? 18.027 6.949 -20.827 1.00 45.16 103 GLY A N 1
ATOM 850 C CA . GLY A 1 103 ? 17.491 6.399 -22.084 1.00 45.16 103 GLY A CA 1
ATOM 851 C C . GLY A 1 103 ? 16.018 6.659 -22.441 1.00 45.16 103 GLY A C 1
ATOM 852 O O . GLY A 1 103 ? 15.396 5.805 -23.069 1.00 45.16 103 GLY A O 1
ATOM 853 N N . SER A 1 104 ? 15.454 7.831 -22.142 1.00 46.03 104 SER A N 1
ATOM 854 C CA . SER A 1 1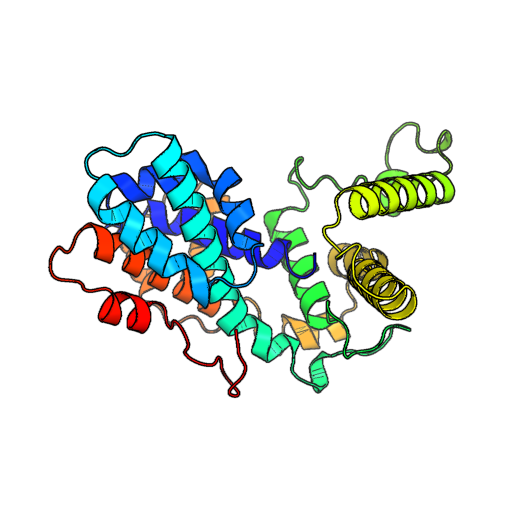04 ? 14.287 8.335 -22.891 1.00 46.03 104 SER A CA 1
ATOM 855 C C . SER A 1 104 ? 14.363 9.856 -23.047 1.00 46.03 104 SER A C 1
ATOM 857 O O . SER A 1 104 ? 15.017 10.513 -22.239 1.00 46.03 104 SER A O 1
ATOM 859 N N . ASP A 1 105 ? 13.709 10.422 -24.068 1.00 46.22 105 ASP A N 1
ATOM 860 C CA . ASP A 1 105 ? 13.604 11.876 -24.332 1.00 46.22 105 ASP A CA 1
ATOM 861 C C . ASP A 1 105 ? 12.811 12.643 -23.244 1.00 46.22 105 ASP A C 1
ATOM 863 O O . ASP A 1 105 ? 12.312 13.747 -23.467 1.00 46.22 105 ASP A O 1
ATOM 867 N N . VAL A 1 106 ? 12.640 12.040 -22.067 1.00 53.38 106 VAL A N 1
ATOM 868 C CA . VAL A 1 106 ? 11.795 12.508 -20.974 1.00 53.38 106 VAL A CA 1
ATOM 869 C C . VAL A 1 106 ? 12.684 13.092 -19.885 1.00 53.38 106 VAL A C 1
ATOM 871 O O . VAL A 1 106 ? 13.690 12.497 -19.500 1.00 53.38 106 VAL A O 1
ATOM 874 N N . ASP A 1 107 ? 12.312 14.270 -19.385 1.00 59.47 107 ASP A N 1
ATOM 875 C CA . ASP A 1 107 ? 13.034 14.936 -18.304 1.00 59.47 107 ASP A CA 1
ATOM 876 C C . ASP A 1 107 ? 13.092 14.015 -17.063 1.00 59.47 107 ASP A C 1
ATOM 878 O O . ASP A 1 107 ? 12.042 13.673 -16.511 1.00 59.47 107 ASP A O 1
ATOM 882 N N . PRO A 1 108 ? 14.295 13.627 -16.591 1.00 55.09 108 PRO A N 1
ATOM 883 C CA . PRO A 1 108 ? 14.479 12.735 -15.441 1.00 55.09 108 PRO A CA 1
ATOM 884 C C . PRO A 1 108 ? 13.957 13.326 -14.119 1.00 55.09 108 PRO A C 1
ATOM 886 O O . PRO A 1 108 ? 13.912 12.650 -13.091 1.00 55.09 108 PRO A O 1
ATOM 889 N N . ASN A 1 109 ? 13.566 14.602 -14.110 1.00 59.12 109 ASN A N 1
ATOM 890 C CA . ASN A 1 109 ? 12.916 15.248 -12.975 1.00 59.12 109 ASN A CA 1
ATOM 891 C C . ASN A 1 109 ? 11.386 15.101 -12.975 1.00 59.12 109 ASN A C 1
ATOM 893 O O . ASN A 1 109 ? 10.751 15.503 -11.996 1.00 59.12 109 ASN A O 1
ATOM 897 N N . LEU A 1 110 ? 10.789 14.529 -14.025 1.00 60.59 110 LEU A N 1
ATOM 898 C CA . LEU A 1 110 ? 9.350 14.282 -14.118 1.00 60.59 110 LEU A CA 1
ATOM 899 C C . LEU A 1 110 ? 8.995 12.870 -13.619 1.00 60.59 110 LEU A C 1
ATOM 901 O O . LEU A 1 110 ? 9.699 11.897 -13.874 1.00 60.59 110 LEU A O 1
ATOM 905 N N . SER A 1 111 ? 7.882 12.760 -12.889 1.00 62.16 111 SER A N 1
ATOM 906 C CA . SER A 1 111 ? 7.293 11.472 -12.483 1.00 62.16 111 SER A CA 1
ATOM 907 C C . SER A 1 111 ? 6.380 10.940 -13.601 1.00 62.16 111 SER A C 1
ATOM 909 O O . SER A 1 111 ? 5.693 11.756 -14.223 1.00 62.16 111 SER A O 1
ATOM 911 N N . PRO A 1 112 ? 6.309 9.611 -13.838 1.00 74.06 112 PRO A N 1
ATOM 912 C CA . PRO A 1 112 ? 7.070 8.537 -13.175 1.00 74.06 112 PRO A CA 1
ATOM 913 C C . PRO A 1 112 ? 8.553 8.486 -13.574 1.00 74.06 112 PRO A C 1
ATOM 915 O O . PRO A 1 112 ? 8.893 8.656 -14.751 1.00 74.06 112 PRO A O 1
ATOM 918 N N . THR A 1 113 ? 9.426 8.158 -12.614 1.00 81.12 113 THR A N 1
ATOM 919 C CA . THR A 1 113 ? 10.855 7.893 -12.876 1.00 81.12 113 THR A CA 1
ATOM 920 C C . THR A 1 113 ? 11.044 6.507 -13.492 1.00 81.12 113 THR A C 1
ATOM 922 O O . THR A 1 113 ? 10.161 5.662 -13.391 1.00 81.12 113 THR A O 1
ATOM 925 N N . GLU A 1 114 ? 12.166 6.250 -14.177 1.00 84.75 114 GLU A N 1
ATOM 926 C CA . GLU A 1 114 ? 12.387 4.938 -14.825 1.00 84.75 114 GLU A CA 1
ATOM 927 C C . GLU A 1 114 ? 12.366 3.803 -13.799 1.00 84.75 114 GLU A C 1
ATOM 929 O O . GLU A 1 114 ? 11.699 2.795 -14.014 1.00 84.75 114 GLU A O 1
ATOM 934 N N . CYS A 1 115 ? 12.983 4.023 -12.637 1.00 88.44 115 CYS A N 1
ATOM 935 C CA . CYS A 1 115 ? 12.932 3.097 -11.512 1.00 88.44 115 CYS A CA 1
ATOM 936 C C . CYS A 1 115 ? 11.487 2.769 -11.088 1.00 88.44 115 CYS A C 1
ATOM 938 O O . CYS A 1 115 ? 11.143 1.591 -10.978 1.00 88.44 115 CYS A O 1
ATOM 940 N N . SER A 1 116 ? 10.601 3.767 -10.938 1.00 89.00 116 SER A N 1
ATOM 941 C CA . SER A 1 116 ? 9.213 3.479 -10.553 1.00 89.00 116 SER A CA 1
ATOM 942 C C . SER A 1 116 ? 8.424 2.741 -11.641 1.00 89.00 116 SER A C 1
ATOM 944 O O . SER A 1 116 ? 7.619 1.871 -11.317 1.00 89.00 116 SER A O 1
ATOM 946 N N . VAL A 1 117 ? 8.716 2.970 -12.928 1.00 88.62 117 VAL A N 1
ATOM 947 C CA . VAL A 1 117 ? 8.123 2.195 -14.038 1.00 88.62 117 VAL A CA 1
ATOM 948 C C . VAL A 1 117 ? 8.583 0.730 -14.048 1.00 88.62 117 VAL A C 1
ATOM 950 O O . VAL A 1 117 ? 7.789 -0.160 -14.368 1.00 88.62 117 VAL A O 1
ATOM 953 N N . TYR A 1 118 ? 9.839 0.447 -13.689 1.00 91.94 118 TYR A N 1
ATOM 954 C CA . TYR A 1 118 ? 10.327 -0.934 -13.570 1.00 91.94 118 TYR A CA 1
ATOM 955 C C . TYR A 1 118 ? 9.661 -1.677 -12.414 1.00 91.94 118 TYR A C 1
ATOM 957 O O . TYR A 1 118 ? 9.241 -2.820 -12.578 1.00 91.94 118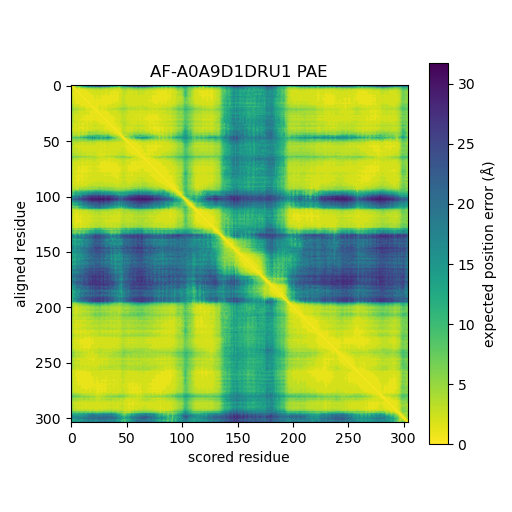 TYR A O 1
ATOM 965 N N . HIS A 1 119 ? 9.478 -1.011 -11.276 1.00 94.00 119 HIS A N 1
ATOM 966 C CA . HIS A 1 119 ? 8.754 -1.575 -10.138 1.00 94.00 119 HIS A CA 1
ATOM 967 C C . HIS A 1 119 ? 7.300 -1.926 -10.500 1.00 94.00 119 HIS A C 1
ATOM 969 O O . HIS A 1 119 ? 6.819 -3.014 -10.179 1.00 94.00 119 HIS A O 1
ATOM 975 N N . GLU A 1 120 ? 6.615 -1.037 -11.226 1.00 91.38 120 GLU A N 1
ATOM 976 C CA . GLU A 1 120 ? 5.268 -1.287 -11.753 1.00 91.38 120 GLU A CA 1
ATOM 977 C 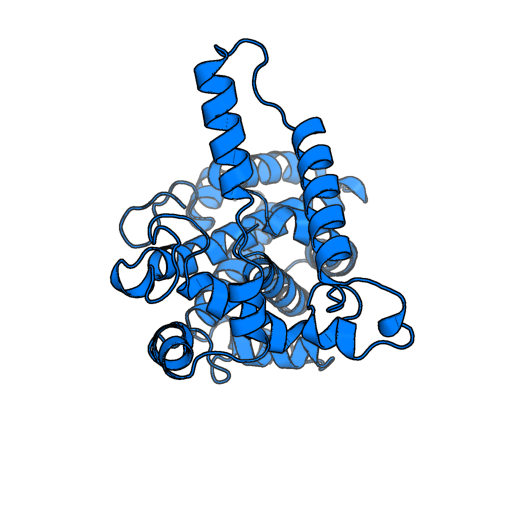C . GLU A 1 120 ? 5.235 -2.510 -12.677 1.00 91.38 120 GLU A C 1
ATOM 979 O O . GLU A 1 120 ? 4.383 -3.377 -12.497 1.00 91.38 120 GLU A O 1
ATOM 984 N N . GLY A 1 121 ? 6.182 -2.619 -13.618 1.00 91.25 121 GLY A N 1
ATOM 985 C CA . GLY A 1 121 ? 6.286 -3.762 -14.532 1.00 91.25 121 GLY A CA 1
ATOM 986 C C . GLY A 1 121 ? 6.523 -5.090 -13.806 1.00 91.25 121 GLY A C 1
ATOM 987 O O . GLY A 1 121 ? 5.879 -6.094 -14.111 1.00 91.25 121 GLY A O 1
ATOM 988 N N . VAL A 1 122 ? 7.383 -5.096 -12.781 1.00 94.19 122 VAL A N 1
ATOM 989 C CA . VAL A 1 122 ? 7.629 -6.290 -11.958 1.00 94.19 122 VAL A CA 1
ATOM 990 C C . VAL A 1 122 ? 6.379 -6.695 -11.173 1.00 94.19 122 VAL A C 1
ATOM 992 O O . VAL A 1 122 ? 6.020 -7.872 -11.202 1.00 94.19 122 VAL A O 1
ATOM 995 N N . MET A 1 123 ? 5.688 -5.765 -10.497 1.00 93.56 123 MET A N 1
ATOM 996 C CA . MET A 1 123 ? 4.445 -6.112 -9.783 1.00 93.56 123 MET A CA 1
ATOM 997 C C . MET A 1 123 ? 3.332 -6.534 -10.739 1.00 93.56 123 MET A C 1
ATOM 999 O O . MET A 1 123 ? 2.579 -7.456 -10.425 1.00 93.56 123 MET A O 1
ATOM 1003 N N . TYR A 1 124 ? 3.242 -5.895 -11.905 1.00 91.19 124 TYR A N 1
ATOM 1004 C CA . TYR A 1 124 ? 2.288 -6.261 -12.939 1.00 91.19 124 TYR A CA 1
ATOM 1005 C C . TYR A 1 124 ? 2.447 -7.730 -13.333 1.00 91.19 124 TYR A C 1
ATOM 1007 O O . TYR A 1 124 ? 1.506 -8.512 -13.204 1.00 91.19 124 TYR A O 1
ATOM 1015 N N . ASN A 1 125 ? 3.663 -8.129 -13.712 1.00 90.69 125 ASN A N 1
ATOM 1016 C CA . ASN A 1 125 ? 3.967 -9.512 -14.072 1.00 90.69 125 ASN A CA 1
ATOM 1017 C C . ASN A 1 125 ? 3.746 -10.489 -12.920 1.00 90.69 125 ASN A C 1
ATOM 1019 O O . ASN A 1 125 ? 3.314 -11.620 -13.138 1.00 90.69 125 ASN A O 1
ATOM 1023 N N . ARG A 1 126 ? 4.040 -10.058 -11.693 1.00 91.50 126 ARG A N 1
ATOM 1024 C CA . ARG A 1 126 ? 3.911 -10.905 -10.511 1.00 91.50 126 ARG A CA 1
ATOM 1025 C C . ARG A 1 126 ? 2.457 -11.225 -10.168 1.00 91.50 126 ARG A C 1
ATOM 1027 O O . ARG A 1 126 ? 2.186 -12.359 -9.782 1.00 91.50 126 ARG A O 1
ATOM 1034 N N . TYR A 1 127 ? 1.548 -10.254 -10.268 1.00 90.62 127 TYR A N 1
ATOM 1035 C CA . TYR A 1 127 ? 0.200 -10.387 -9.700 1.00 90.62 127 TYR A CA 1
ATOM 1036 C C . TYR A 1 127 ? -0.952 -10.157 -10.678 1.00 90.62 127 TYR A C 1
ATOM 1038 O O . TYR A 1 127 ? -2.022 -10.724 -10.473 1.00 90.62 127 TYR A O 1
ATOM 1046 N N . TYR A 1 128 ? -0.761 -9.366 -11.732 1.00 88.50 128 TYR A N 1
ATOM 1047 C CA . TYR A 1 128 ? -1.877 -8.833 -12.521 1.00 88.50 128 TYR A CA 1
ATOM 1048 C C . TYR A 1 128 ? -1.841 -9.209 -14.003 1.00 88.50 128 TYR A C 1
ATOM 1050 O O . TYR A 1 128 ? -2.849 -9.045 -14.681 1.00 88.50 128 TYR A O 1
ATOM 1058 N N . ALA A 1 129 ? -0.741 -9.782 -14.503 1.00 83.81 129 ALA A N 1
ATOM 1059 C CA . ALA A 1 129 ? -0.601 -10.174 -15.909 1.00 83.81 129 ALA A CA 1
ATOM 1060 C C . ALA A 1 129 ? -1.700 -11.122 -16.419 1.00 83.81 129 ALA A C 1
ATOM 1062 O O . ALA A 1 129 ? -2.015 -11.132 -17.605 1.00 83.81 129 ALA A O 1
ATOM 1063 N N . VAL A 1 130 ? -2.296 -11.911 -15.525 1.00 78.75 130 VAL A N 1
ATOM 1064 C CA . VAL A 1 130 ? -3.389 -12.842 -15.847 1.00 78.75 130 VAL A CA 1
ATOM 1065 C C . VAL A 1 130 ? -4.749 -12.385 -15.307 1.00 78.75 130 VAL A C 1
ATOM 1067 O O . VAL A 1 130 ? -5.746 -13.078 -15.511 1.00 78.75 130 VAL A O 1
ATOM 1070 N N . ASP A 1 131 ? -4.814 -11.236 -14.625 1.00 76.19 131 ASP A N 1
ATOM 1071 C CA . ASP A 1 131 ? -6.058 -10.709 -14.065 1.00 76.19 131 ASP A CA 1
ATOM 1072 C C . ASP A 1 131 ? -6.904 -10.072 -15.184 1.00 76.19 131 ASP A C 1
ATOM 1074 O O . ASP A 1 131 ? -6.472 -9.112 -15.834 1.00 76.19 131 ASP A O 1
ATOM 1078 N N . PRO A 1 132 ? -8.138 -10.558 -15.426 1.00 66.06 132 PRO A N 1
ATOM 1079 C CA . PRO A 1 132 ? -8.996 -10.020 -16.471 1.00 66.06 132 PRO A CA 1
ATOM 1080 C C . PRO A 1 132 ? -9.358 -8.535 -16.280 1.00 66.06 132 PRO A C 1
ATOM 1082 O O . PRO A 1 132 ? -9.708 -7.870 -17.255 1.00 66.06 132 PRO A O 1
ATOM 1085 N N . THR A 1 133 ? -9.278 -8.020 -15.053 1.00 65.56 133 THR A N 1
ATOM 1086 C CA . THR A 1 133 ? -9.520 -6.617 -14.681 1.00 65.56 133 THR A CA 1
ATOM 1087 C C . THR A 1 133 ? -8.399 -5.703 -15.166 1.00 65.56 133 THR A C 1
ATOM 1089 O O . THR A 1 133 ? -8.647 -4.550 -15.510 1.00 65.56 133 THR A O 1
ATOM 1092 N N . PHE A 1 134 ? -7.179 -6.234 -15.251 1.00 65.69 134 PHE A N 1
ATOM 1093 C CA . PHE A 1 134 ? -5.990 -5.537 -15.739 1.00 65.69 134 PHE A CA 1
ATOM 1094 C C . PHE A 1 134 ? -5.668 -5.890 -17.199 1.00 65.69 134 PHE A C 1
ATOM 1096 O O . PHE A 1 134 ? -4.549 -5.668 -17.657 1.00 65.69 134 PHE A O 1
ATOM 1103 N N . ARG A 1 135 ? -6.657 -6.422 -17.941 1.00 54.72 135 ARG A N 1
ATOM 1104 C CA . ARG A 1 135 ? -6.501 -6.908 -19.318 1.00 54.72 135 ARG A CA 1
ATOM 1105 C C . ARG A 1 135 ? -5.696 -5.961 -20.194 1.00 54.72 135 ARG A C 1
ATOM 1107 O O . ARG A 1 135 ? -6.017 -4.786 -20.366 1.00 54.72 135 ARG A O 1
ATOM 1114 N N . LEU A 1 136 ? -4.742 -6.578 -20.871 1.00 51.66 136 LEU A N 1
ATOM 1115 C CA . LEU A 1 136 ? -3.712 -5.990 -21.711 1.00 51.66 136 LEU A CA 1
ATOM 1116 C C . LEU A 1 136 ? -4.211 -5.415 -23.045 1.00 51.66 136 LEU A C 1
ATOM 1118 O O . LEU A 1 136 ? -3.412 -5.144 -23.934 1.00 51.66 136 LEU A O 1
ATOM 1122 N N . ALA A 1 137 ? -5.508 -5.134 -23.202 1.00 47.12 137 ALA A N 1
ATOM 1123 C CA . ALA A 1 137 ? -6.054 -4.500 -24.410 1.00 47.12 137 ALA A CA 1
ATOM 1124 C C . ALA A 1 137 ? -5.592 -3.033 -24.603 1.00 47.12 137 ALA A C 1
ATOM 1126 O O . ALA A 1 137 ? -6.174 -2.289 -25.386 1.00 47.12 137 ALA A O 1
ATOM 1127 N N . ILE A 1 138 ? -4.568 -2.615 -23.861 1.00 50.88 138 ILE A N 1
ATOM 1128 C CA . ILE A 1 138 ? -3.837 -1.354 -23.966 1.00 50.88 138 ILE A CA 1
ATOM 1129 C C . ILE A 1 138 ? -2.414 -1.545 -24.522 1.00 50.88 138 ILE A C 1
ATOM 1131 O O . ILE A 1 138 ? -1.781 -0.550 -24.867 1.00 50.88 138 ILE A O 1
ATOM 1135 N N . PHE A 1 139 ? -1.919 -2.785 -24.633 1.00 59.16 139 PHE A N 1
ATOM 1136 C CA . PHE A 1 139 ? -0.597 -3.111 -25.168 1.00 59.16 139 PHE A CA 1
ATOM 1137 C C . PHE A 1 139 ? -0.725 -3.511 -26.645 1.00 59.16 139 PHE A C 1
ATOM 1139 O O . PHE A 1 139 ? -1.382 -4.513 -26.947 1.00 59.16 139 PHE A O 1
ATOM 1146 N N . PRO A 1 140 ? -0.161 -2.728 -27.584 1.00 60.16 140 PRO A N 1
ATOM 1147 C CA . PRO A 1 140 ? -0.328 -2.953 -29.021 1.00 60.16 140 PRO A CA 1
ATOM 1148 C C . PRO A 1 140 ? 0.060 -4.362 -29.483 1.00 60.16 140 PRO A C 1
ATOM 1150 O O . PRO A 1 140 ? -0.604 -4.926 -30.351 1.00 60.16 140 PRO A O 1
ATOM 1153 N N . GLU A 1 141 ? 1.099 -4.947 -28.888 1.00 63.19 141 GLU A N 1
ATOM 1154 C CA . GLU A 1 141 ? 1.611 -6.279 -29.219 1.00 63.19 141 GLU A CA 1
ATOM 1155 C C . GLU A 1 141 ? 0.642 -7.393 -28.808 1.00 63.19 141 GLU A C 1
ATOM 1157 O O . GLU A 1 141 ? 0.542 -8.416 -29.480 1.00 63.19 141 GLU A O 1
ATOM 1162 N N . GLU A 1 142 ? -0.109 -7.192 -27.729 1.00 61.44 142 GLU A N 1
ATOM 1163 C CA . GLU A 1 142 ? -1.083 -8.168 -27.245 1.00 61.44 142 GLU A CA 1
ATOM 1164 C C . GLU A 1 142 ? -2.439 -8.019 -27.926 1.00 61.44 142 GLU A C 1
ATOM 1166 O O . GLU A 1 142 ? -3.098 -9.008 -28.248 1.00 61.44 142 GLU A O 1
ATOM 1171 N N . LEU A 1 143 ? -2.815 -6.778 -28.238 1.00 64.38 143 LEU A N 1
ATOM 1172 C CA . LEU A 1 143 ? -3.906 -6.467 -29.155 1.00 64.38 143 LEU A CA 1
ATOM 1173 C C . LEU A 1 143 ? -3.698 -7.130 -30.523 1.00 64.38 143 LEU A C 1
ATOM 1175 O O . LEU A 1 143 ? -4.657 -7.648 -31.090 1.00 64.38 143 LEU A O 1
ATOM 1179 N N . ALA A 1 144 ? -2.457 -7.164 -31.024 1.00 66.19 144 ALA A N 1
ATOM 1180 C CA . ALA A 1 144 ? -2.093 -7.828 -32.278 1.00 66.19 144 ALA A CA 1
ATOM 1181 C C . ALA A 1 144 ? -2.366 -9.344 -32.282 1.00 66.19 144 ALA A C 1
ATOM 1183 O O . ALA A 1 144 ? -2.457 -9.941 -33.354 1.00 66.19 144 ALA A O 1
ATOM 1184 N N . CYS A 1 145 ? -2.534 -9.960 -31.110 1.00 67.38 145 CYS A N 1
ATOM 1185 C CA . CYS A 1 145 ? -2.858 -11.377 -30.964 1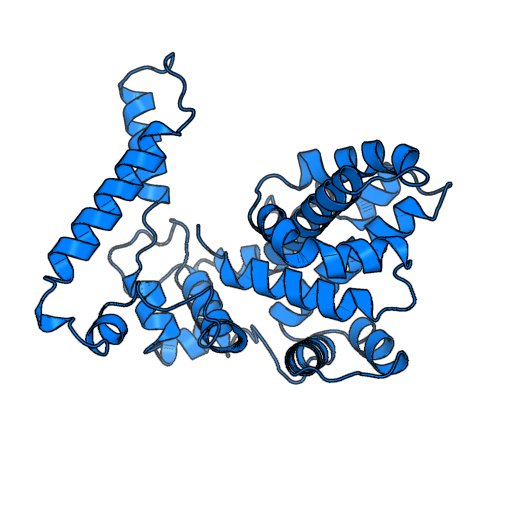.00 67.38 145 CYS A CA 1
ATOM 1186 C C . CYS A 1 145 ? -4.373 -11.658 -30.882 1.00 67.38 145 CYS A C 1
ATOM 1188 O O . CYS A 1 145 ? -4.757 -12.822 -30.768 1.00 67.38 145 CYS A O 1
ATOM 1190 N N . LEU A 1 146 ? -5.238 -10.634 -30.911 1.00 69.31 146 LEU A N 1
ATOM 1191 C CA . LEU A 1 146 ? -6.692 -10.798 -30.816 1.00 69.31 146 LEU A CA 1
ATOM 1192 C C . LEU A 1 146 ? -7.344 -11.039 -32.187 1.00 69.31 146 LEU A C 1
ATOM 1194 O O . LEU A 1 146 ? -7.008 -10.393 -33.181 1.00 69.31 146 LEU A O 1
ATOM 1198 N N . ASP A 1 147 ? -8.346 -11.921 -32.223 1.00 71.25 147 ASP A N 1
ATOM 1199 C CA . ASP A 1 147 ? -9.144 -12.174 -33.427 1.00 71.25 147 ASP A CA 1
ATOM 1200 C C . ASP A 1 147 ? -9.837 -10.890 -33.914 1.00 71.25 147 ASP A C 1
ATOM 1202 O O . 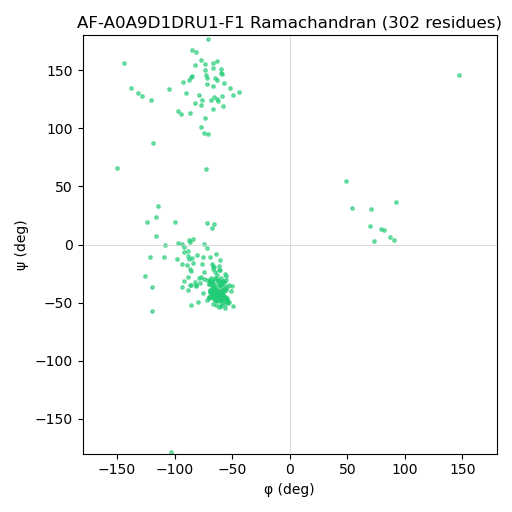ASP A 1 147 ? -10.570 -10.233 -33.169 1.00 71.25 147 ASP A O 1
ATOM 1206 N N . GLY A 1 148 ? -9.657 -10.553 -35.194 1.00 71.88 148 GLY A N 1
ATOM 1207 C CA . GLY A 1 148 ? -10.276 -9.381 -35.810 1.00 71.88 148 GLY A CA 1
ATOM 1208 C C . GLY A 1 148 ? -9.443 -8.102 -35.733 1.00 71.88 148 GLY A C 1
ATOM 1209 O O . GLY A 1 148 ? -9.927 -7.058 -36.181 1.00 71.88 148 GLY A O 1
ATOM 1210 N N . ILE A 1 149 ? -8.217 -8.152 -35.199 1.00 73.12 149 ILE A N 1
ATOM 1211 C CA . ILE A 1 149 ? -7.330 -6.986 -35.113 1.00 73.12 149 ILE A CA 1
ATOM 1212 C C . ILE A 1 149 ? -6.997 -6.390 -36.481 1.00 73.12 149 ILE A C 1
ATOM 1214 O O . ILE A 1 149 ? -6.853 -5.179 -36.612 1.00 73.12 149 ILE A O 1
ATOM 1218 N N . GLU A 1 150 ? -6.988 -7.209 -37.535 1.00 78.44 150 GLU A N 1
ATOM 1219 C CA . GLU A 1 150 ? -6.782 -6.772 -38.915 1.00 78.44 150 GLU A CA 1
ATOM 1220 C C . GLU A 1 150 ? -7.854 -5.784 -39.409 1.00 78.44 150 GLU A C 1
ATOM 1222 O O . GLU A 1 150 ? -7.690 -5.144 -40.448 1.00 78.44 150 GLU A O 1
ATOM 1227 N N . ARG A 1 151 ? -8.962 -5.651 -38.668 1.00 81.00 151 ARG A N 1
ATOM 1228 C CA . ARG A 1 151 ? -10.065 -4.724 -38.954 1.00 81.00 151 ARG A CA 1
ATOM 1229 C C . ARG A 1 151 ? -9.910 -3.374 -38.257 1.00 81.00 151 ARG A C 1
ATOM 1231 O O . ARG A 1 151 ? -10.735 -2.490 -38.487 1.00 81.00 151 ARG A O 1
ATOM 1238 N N . ILE A 1 152 ? -8.906 -3.218 -37.397 1.00 73.81 152 ILE A N 1
ATOM 1239 C CA . ILE A 1 152 ? -8.680 -2.025 -36.584 1.00 73.81 152 ILE A CA 1
ATOM 1240 C C . ILE A 1 152 ? -7.299 -1.460 -36.922 1.00 73.81 152 ILE A C 1
ATOM 1242 O O . ILE A 1 152 ? -6.282 -2.133 -36.800 1.00 73.81 152 ILE A O 1
ATOM 1246 N N . ASP A 1 153 ? -7.254 -0.190 -37.323 1.00 80.31 153 ASP A N 1
ATOM 1247 C CA . ASP A 1 153 ? -6.002 0.566 -37.389 1.00 80.31 153 ASP A CA 1
ATOM 1248 C C . ASP A 1 153 ? -5.586 0.915 -35.953 1.00 80.31 153 ASP A C 1
ATOM 1250 O O . ASP A 1 153 ? -6.123 1.851 -35.352 1.00 80.31 153 ASP A O 1
ATOM 1254 N N . LEU A 1 154 ? -4.703 0.093 -35.378 1.00 70.75 154 LEU A N 1
ATOM 1255 C CA . LEU A 1 154 ? -4.322 0.163 -33.968 1.00 70.75 154 LEU A CA 1
ATOM 1256 C C . LEU A 1 154 ? -3.723 1.511 -33.579 1.00 70.75 154 LEU A C 1
ATOM 1258 O O . LEU A 1 154 ? -4.103 2.067 -32.549 1.00 70.75 154 LEU A O 1
ATOM 1262 N N . ASP A 1 155 ? -2.847 2.061 -34.418 1.00 72.06 155 ASP A N 1
ATOM 1263 C CA . ASP A 1 155 ? -2.197 3.343 -34.154 1.00 72.06 155 ASP A CA 1
ATOM 1264 C C . ASP A 1 155 ? -3.231 4.470 -34.097 1.00 72.06 155 ASP A C 1
ATOM 1266 O O . ASP A 1 155 ? -3.226 5.294 -33.176 1.00 72.06 155 ASP A O 1
ATOM 1270 N N . ARG A 1 156 ? -4.178 4.490 -35.045 1.00 72.62 156 ARG A N 1
ATOM 1271 C CA . ARG A 1 156 ? -5.255 5.491 -35.051 1.00 72.62 156 ARG A CA 1
ATOM 1272 C C . ARG A 1 156 ? -6.251 5.292 -33.918 1.00 72.62 156 ARG A C 1
ATOM 1274 O O . ARG A 1 156 ? -6.703 6.283 -33.345 1.00 72.62 156 ARG A O 1
ATOM 1281 N N . ALA A 1 157 ? -6.600 4.050 -33.590 1.00 71.44 157 ALA A N 1
ATOM 1282 C CA . ALA A 1 157 ? -7.510 3.739 -32.493 1.00 71.44 157 ALA A CA 1
ATOM 1283 C C . ALA A 1 157 ? -6.911 4.150 -31.140 1.00 71.44 157 ALA A C 1
ATOM 1285 O O . ALA A 1 157 ? -7.586 4.814 -30.353 1.00 71.44 157 ALA A O 1
ATOM 1286 N N . ALA A 1 158 ? -5.634 3.838 -30.901 1.00 68.88 158 ALA A N 1
ATOM 1287 C CA . ALA A 1 158 ? -4.914 4.244 -29.700 1.00 68.88 158 ALA A CA 1
ATOM 1288 C C . ALA A 1 158 ? -4.843 5.774 -29.579 1.00 68.88 158 ALA A C 1
ATOM 1290 O O . ALA A 1 158 ? -5.194 6.322 -28.532 1.00 68.88 158 ALA A O 1
ATOM 1291 N N . LEU A 1 159 ? -4.480 6.472 -30.663 1.00 67.56 159 LEU A N 1
ATOM 1292 C CA . LEU A 1 159 ? -4.433 7.937 -30.688 1.00 67.56 159 LEU A CA 1
ATOM 1293 C C . LEU A 1 159 ? -5.811 8.554 -30.394 1.00 67.56 159 LEU A C 1
ATOM 1295 O O . LEU A 1 159 ? -5.920 9.489 -29.601 1.00 67.56 159 LEU A O 1
ATOM 1299 N N . PHE A 1 160 ? -6.871 8.019 -31.006 1.00 70.75 160 PHE A N 1
ATOM 1300 C CA . PHE A 1 160 ? -8.239 8.487 -30.796 1.00 70.75 160 PHE A CA 1
ATOM 1301 C C . PHE A 1 160 ? -8.693 8.296 -29.346 1.00 70.75 160 PHE A C 1
ATOM 1303 O O . PHE A 1 160 ? -9.205 9.234 -28.740 1.00 70.75 160 PHE A O 1
ATOM 1310 N N . ILE A 1 161 ? -8.475 7.109 -28.772 1.00 65.94 161 ILE A N 1
ATOM 1311 C CA . ILE A 1 161 ? -8.838 6.809 -27.382 1.00 65.94 161 ILE A CA 1
ATOM 1312 C C . ILE A 1 161 ? -8.067 7.716 -26.417 1.00 65.94 161 ILE A C 1
ATOM 1314 O O . ILE A 1 161 ? -8.676 8.309 -25.527 1.00 65.94 161 ILE A O 1
ATOM 1318 N N . GLN A 1 162 ? -6.757 7.891 -26.618 1.00 64.75 162 GLN A N 1
ATOM 1319 C CA . GLN A 1 162 ? -5.941 8.801 -25.807 1.00 64.75 162 GLN A CA 1
ATOM 1320 C C . GLN A 1 162 ? -6.466 10.239 -25.862 1.00 64.75 162 GLN A C 1
ATOM 1322 O O . GLN A 1 162 ? -6.595 10.883 -24.821 1.00 64.75 162 GLN A O 1
ATOM 1327 N N . GLN A 1 163 ? -6.822 10.740 -27.049 1.00 64.94 163 GLN A N 1
ATOM 1328 C CA . GLN A 1 163 ? -7.379 12.086 -27.194 1.00 64.94 163 GLN A CA 1
ATOM 1329 C C . GLN A 1 163 ? -8.778 12.215 -26.585 1.00 64.94 163 GLN A C 1
ATOM 1331 O O . GLN A 1 163 ? -9.056 13.212 -25.921 1.00 64.94 163 GLN A O 1
ATOM 1336 N N . ALA A 1 164 ? -9.647 11.218 -26.757 1.00 64.75 164 ALA A N 1
ATOM 1337 C CA . ALA A 1 164 ? -10.996 11.218 -26.197 1.00 64.75 164 ALA A CA 1
ATOM 1338 C C . ALA A 1 164 ? -10.979 11.179 -24.660 1.00 64.75 164 ALA A C 1
ATOM 1340 O O . ALA A 1 164 ? -11.699 11.946 -24.014 1.00 64.75 164 ALA A O 1
ATOM 1341 N N . PHE A 1 165 ? -10.122 10.342 -24.064 1.00 61.88 165 PHE A N 1
ATOM 1342 C CA . PHE A 1 165 ? -9.910 10.338 -22.617 1.00 61.88 165 PHE A CA 1
ATOM 1343 C C . PHE A 1 165 ? -9.263 11.636 -22.146 1.00 61.88 165 PHE A C 1
ATOM 1345 O O . PHE A 1 165 ? -9.764 12.237 -21.201 1.00 61.88 165 PHE A O 1
ATOM 1352 N N . GLY A 1 166 ? -8.217 12.119 -22.823 1.00 61.41 166 GLY A N 1
ATOM 1353 C CA . GLY A 1 166 ? -7.573 13.393 -22.500 1.00 61.41 166 GLY A CA 1
ATOM 1354 C C . GLY A 1 166 ? -8.567 14.557 -22.484 1.00 61.41 166 GLY A C 1
ATOM 1355 O O . GLY A 1 166 ? -8.636 15.295 -21.503 1.00 61.41 166 GLY A O 1
ATOM 1356 N N . ALA A 1 167 ? -9.412 14.666 -23.512 1.00 63.38 167 ALA A N 1
ATOM 1357 C CA . ALA A 1 167 ? -10.473 15.667 -23.591 1.00 63.38 167 ALA A CA 1
ATOM 1358 C C . ALA A 1 167 ? -11.529 15.495 -22.487 1.00 63.38 167 ALA A C 1
ATOM 1360 O O . ALA A 1 167 ? -11.974 16.476 -21.897 1.00 63.38 167 ALA A O 1
ATOM 1361 N N . SER A 1 168 ? -11.907 14.256 -22.164 1.00 58.31 168 SER A N 1
ATOM 1362 C CA . SER A 1 168 ? -12.871 13.972 -21.095 1.00 58.31 168 SER A CA 1
ATOM 1363 C C . SER A 1 168 ? -12.318 14.339 -19.714 1.00 58.31 168 SER A C 1
ATOM 1365 O O . SER A 1 168 ? -13.008 14.990 -18.936 1.00 58.31 168 SER A O 1
ATOM 1367 N N . TYR A 1 169 ? -11.055 14.019 -19.422 1.00 59.75 169 TYR A N 1
ATOM 1368 C CA . TYR A 1 169 ? -10.394 14.426 -18.178 1.00 59.75 169 TYR A CA 1
ATOM 1369 C C . TYR A 1 169 ? -10.210 15.948 -18.094 1.00 59.75 169 TYR A C 1
ATOM 1371 O O . TYR A 1 169 ? -10.410 16.531 -17.029 1.00 59.75 169 TYR A O 1
ATOM 1379 N N . MET A 1 170 ? -9.924 16.612 -19.218 1.00 61.59 170 MET A N 1
ATOM 1380 C CA . MET A 1 170 ? -9.894 18.078 -19.317 1.00 61.59 170 MET A CA 1
ATOM 1381 C C . MET A 1 170 ? -11.269 18.742 -19.168 1.00 61.59 170 MET A C 1
ATOM 1383 O O . MET A 1 170 ? -11.329 19.939 -18.915 1.00 61.59 170 MET A O 1
ATOM 1387 N N . ASN A 1 171 ? -12.369 18.003 -19.303 1.00 60.78 171 ASN A N 1
ATOM 1388 C CA . ASN A 1 171 ? -13.712 18.517 -19.023 1.00 60.78 171 ASN A CA 1
ATOM 1389 C C . ASN A 1 171 ? -14.126 18.322 -17.555 1.00 60.78 171 ASN A C 1
ATOM 1391 O O . ASN A 1 171 ? -15.060 18.971 -17.098 1.00 60.78 171 ASN A O 1
ATOM 1395 N N . ILE A 1 172 ? -13.440 17.443 -16.817 1.00 60.81 172 ILE A N 1
ATOM 1396 C CA . ILE A 1 172 ? -13.715 17.136 -15.400 1.00 60.81 172 ILE A CA 1
ATOM 1397 C C . ILE A 1 172 ? -12.776 17.922 -14.458 1.00 60.81 172 ILE A C 1
ATOM 1399 O O . ILE A 1 172 ? -12.991 17.983 -13.249 1.00 60.81 172 ILE A O 1
ATOM 1403 N N . GLN A 1 173 ? -11.723 18.535 -14.998 1.00 60.69 173 GLN A N 1
ATOM 1404 C CA . GLN A 1 173 ? -10.743 19.326 -14.249 1.00 60.69 173 GLN A CA 1
ATOM 1405 C C . GLN A 1 173 ? -11.357 20.527 -13.496 1.00 60.69 173 GLN A C 1
ATOM 1407 O O . GLN A 1 173 ? -12.342 21.122 -13.922 1.00 60.69 173 GLN A O 1
ATOM 1412 N N . THR A 1 174 ? -10.719 20.891 -12.379 1.00 62.88 174 THR A N 1
ATOM 1413 C CA . THR A 1 174 ? -11.125 21.949 -11.432 1.00 62.88 174 THR A CA 1
ATOM 1414 C C . THR A 1 174 ? -10.142 23.133 -11.386 1.00 62.88 174 THR A C 1
ATOM 1416 O O . THR A 1 174 ? -9.883 23.703 -10.327 1.00 62.88 174 THR A O 1
ATOM 1419 N N . LEU A 1 175 ? -9.500 23.466 -12.508 1.00 68.50 175 LEU A N 1
ATOM 1420 C CA . LEU A 1 175 ? -8.731 24.704 -12.679 1.00 68.50 175 LEU A CA 1
ATOM 1421 C C . LEU A 1 175 ? -9.640 25.894 -12.399 1.00 68.50 175 LEU A C 1
ATOM 1423 O O . LEU A 1 175 ? -10.796 25.904 -12.823 1.00 68.50 175 LEU A O 1
ATOM 1427 N N . SER A 1 176 ? -9.098 26.889 -11.702 1.00 67.00 176 SER A N 1
ATOM 1428 C CA . SER A 1 176 ? -9.844 28.106 -11.435 1.00 67.00 176 SER A CA 1
ATOM 1429 C C . SER A 1 176 ? -10.096 28.833 -12.751 1.00 67.00 176 SER A C 1
ATOM 1431 O O . SER A 1 176 ? -9.167 29.138 -13.497 1.00 67.00 176 SER A O 1
ATOM 1433 N N . ASP A 1 177 ? -11.355 29.149 -13.021 1.00 68.19 177 ASP A N 1
ATOM 1434 C CA . ASP A 1 177 ? -11.775 30.029 -14.113 1.00 68.19 177 ASP A CA 1
ATOM 1435 C C . ASP A 1 177 ? -11.378 31.494 -13.861 1.00 68.19 177 ASP A C 1
ATOM 1437 O O . ASP A 1 177 ? -11.449 32.333 -14.759 1.00 68.19 177 ASP A O 1
ATOM 1441 N N . THR A 1 178 ? -10.923 31.797 -12.642 1.00 74.62 178 THR A N 1
ATOM 1442 C CA . THR A 1 178 ? -10.425 33.114 -12.236 1.00 74.62 178 THR A CA 1
ATOM 1443 C C . THR A 1 178 ? -8.939 33.332 -12.512 1.00 74.62 178 THR A C 1
ATOM 1445 O O . THR A 1 178 ? -8.468 34.463 -12.373 1.00 74.62 178 THR A O 1
ATOM 1448 N N . ASP A 1 179 ? -8.181 32.282 -12.839 1.00 75.94 179 ASP A N 1
ATOM 1449 C CA . ASP A 1 179 ? -6.755 32.413 -13.137 1.00 75.94 179 ASP A CA 1
ATOM 1450 C C . ASP A 1 179 ? -6.558 33.080 -14.507 1.00 75.94 179 ASP A C 1
ATOM 1452 O O . ASP A 1 179 ? -7.339 32.899 -15.442 1.00 75.94 179 ASP A O 1
ATOM 1456 N N . GLY A 1 180 ? -5.496 33.877 -14.652 1.00 79.25 180 GLY A N 1
ATOM 1457 C CA . GLY A 1 180 ? -5.166 34.481 -15.944 1.00 79.25 180 GLY A CA 1
ATOM 1458 C C . GLY A 1 180 ? -4.911 33.408 -17.012 1.00 79.25 180 GLY A C 1
ATOM 1459 O O . GLY A 1 180 ? -4.364 32.352 -16.703 1.00 79.25 180 GLY A O 1
ATOM 1460 N N . MET A 1 181 ? -5.245 33.691 -18.281 1.00 72.38 181 MET A N 1
ATOM 1461 C CA . MET A 1 181 ? -5.125 32.727 -19.396 1.00 72.38 181 MET A CA 1
ATOM 1462 C C . MET A 1 181 ? -3.756 32.037 -19.480 1.00 72.38 181 MET A C 1
ATOM 1464 O O . MET A 1 181 ? -3.691 30.862 -19.824 1.00 72.38 181 MET A O 1
ATOM 1468 N N . GLN A 1 182 ? -2.675 32.750 -19.155 1.00 71.81 182 GLN A N 1
ATOM 1469 C CA . GLN A 1 182 ? -1.321 32.197 -19.144 1.00 71.81 182 GLN A CA 1
ATOM 1470 C C . GLN A 1 182 ? -1.153 31.132 -18.052 1.00 71.81 182 GLN A C 1
ATOM 1472 O O . GLN A 1 182 ? -0.738 30.021 -18.351 1.00 71.81 182 GLN A O 1
ATOM 1477 N N . THR A 1 183 ? -1.533 31.439 -16.809 1.00 71.81 183 THR A N 1
ATOM 1478 C CA . THR A 1 183 ? -1.488 30.496 -15.680 1.00 71.81 183 THR A CA 1
ATOM 1479 C C . THR A 1 183 ? -2.424 29.318 -15.909 1.00 71.81 183 THR A C 1
ATOM 1481 O O . THR A 1 183 ? -2.039 28.181 -15.666 1.00 71.81 183 THR A O 1
ATOM 1484 N N . PHE A 1 184 ? -3.621 29.568 -16.446 1.00 72.25 184 PHE A N 1
ATOM 1485 C CA . PHE A 1 184 ? -4.548 28.512 -16.840 1.00 72.25 184 PHE A CA 1
ATOM 1486 C C . PHE A 1 184 ? -3.924 27.584 -17.888 1.00 72.25 184 PHE A C 1
ATOM 1488 O O . PHE A 1 184 ? -3.971 26.368 -17.732 1.00 72.25 184 PHE A O 1
ATOM 1495 N N . PHE A 1 185 ? -3.310 28.138 -18.938 1.00 65.75 185 PHE A N 1
ATOM 1496 C CA . PHE A 1 185 ? -2.665 27.354 -19.989 1.00 65.75 185 PHE A CA 1
ATOM 1497 C C . PHE A 1 185 ? -1.442 26.593 -19.467 1.00 65.75 185 PHE A C 1
ATOM 1499 O O . PHE A 1 185 ? -1.285 25.422 -19.784 1.00 65.75 185 PHE A O 1
ATOM 1506 N N . GLU A 1 186 ? -0.613 27.210 -18.625 1.00 63.72 186 GLU A N 1
ATOM 1507 C CA . GLU A 1 186 ? 0.533 26.563 -17.981 1.00 63.72 186 GLU A CA 1
ATOM 1508 C C . GLU A 1 186 ? 0.092 25.425 -17.060 1.00 63.72 186 GLU A C 1
ATOM 1510 O O . GLU A 1 186 ? 0.610 24.319 -17.174 1.00 63.72 186 GLU A O 1
ATOM 1515 N N . GLU A 1 187 ? -0.907 25.638 -16.204 1.00 65.94 187 GLU A N 1
ATOM 1516 C CA . GLU A 1 187 ? -1.458 24.600 -15.332 1.00 65.94 187 GLU A CA 1
ATOM 1517 C C . GLU A 1 187 ? -2.162 23.494 -16.124 1.00 65.94 187 GLU A C 1
ATOM 1519 O O . GLU A 1 187 ? -2.031 22.316 -15.792 1.00 65.94 187 GLU A O 1
ATOM 1524 N N . MET A 1 188 ? -2.873 23.839 -17.198 1.00 66.19 188 MET A N 1
ATOM 1525 C CA . MET A 1 188 ? -3.476 22.879 -18.118 1.00 66.19 188 MET A CA 1
ATOM 1526 C C . MET A 1 188 ? -2.397 22.052 -18.821 1.00 66.19 188 MET A C 1
ATOM 1528 O O . MET A 1 188 ? -2.495 20.830 -18.830 1.00 66.19 188 MET A O 1
ATOM 1532 N N . CYS A 1 189 ? -1.345 22.679 -19.353 1.00 60.12 189 CYS A N 1
ATOM 1533 C CA . CYS A 1 189 ? -0.209 22.000 -19.972 1.00 60.12 189 CYS A CA 1
ATOM 1534 C C . CYS A 1 189 ? 0.557 21.149 -18.962 1.00 60.1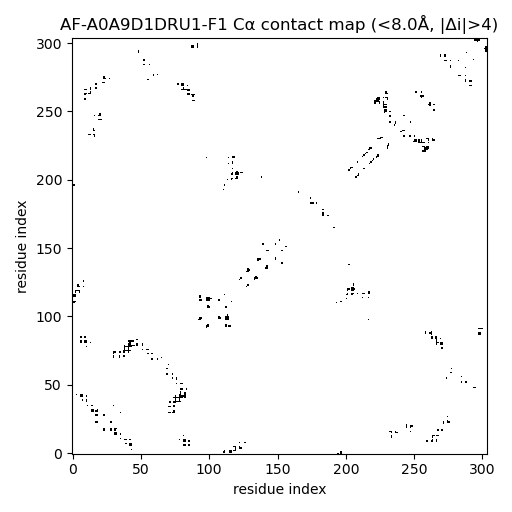2 189 CYS A C 1
ATOM 1536 O O . CYS A 1 189 ? 0.902 20.023 -19.287 1.00 60.12 189 CYS A O 1
ATOM 1538 N N . MET A 1 190 ? 0.758 21.620 -17.731 1.00 58.38 190 MET A N 1
ATOM 1539 C CA . MET A 1 190 ? 1.379 20.853 -16.652 1.00 58.38 190 MET A CA 1
ATOM 1540 C C . MET A 1 190 ? 0.511 19.675 -16.218 1.00 58.38 190 MET A C 1
ATOM 1542 O O . MET A 1 190 ? 1.041 18.609 -15.929 1.00 58.38 190 MET A O 1
ATOM 1546 N N . ARG A 1 191 ? -0.818 19.816 -16.173 1.00 58.28 191 ARG A N 1
ATOM 1547 C CA . ARG A 1 191 ? -1.738 18.704 -15.881 1.00 58.28 191 ARG A CA 1
ATOM 1548 C C . ARG A 1 191 ? -1.775 17.712 -17.042 1.00 58.28 191 ARG A C 1
ATOM 1550 O O . ARG A 1 191 ? -1.614 16.523 -16.799 1.00 58.28 191 ARG A O 1
ATOM 1557 N N . ALA A 1 192 ? -1.865 18.191 -18.282 1.00 51.94 192 ALA A N 1
ATOM 1558 C CA . ALA A 1 192 ? -1.741 17.401 -19.509 1.00 51.94 192 ALA A CA 1
ATOM 1559 C C . ALA A 1 192 ? -0.394 16.658 -19.596 1.00 51.94 192 ALA A C 1
ATOM 1561 O O . ALA A 1 192 ? -0.368 15.476 -19.915 1.00 51.94 192 ALA A O 1
ATOM 1562 N N . GLN A 1 193 ? 0.718 17.303 -19.236 1.00 45.94 193 GLN A N 1
ATOM 1563 C CA . GLN A 1 193 ? 2.051 16.695 -19.160 1.00 45.94 193 GLN A CA 1
ATOM 1564 C C . GLN A 1 193 ? 2.221 15.782 -17.939 1.00 45.94 193 GLN A C 1
ATOM 1566 O O . GLN A 1 193 ? 2.923 14.786 -18.034 1.00 45.94 193 GLN A O 1
ATOM 1571 N N . LYS A 1 194 ? 1.540 16.022 -16.811 1.00 48.84 194 LYS A N 1
ATOM 1572 C CA . LYS A 1 194 ? 1.420 15.037 -15.714 1.00 48.84 194 LYS A CA 1
ATOM 1573 C C . LYS A 1 194 ? 0.622 13.796 -16.135 1.00 48.84 194 LYS A C 1
ATOM 1575 O O . LYS A 1 194 ? 0.758 12.747 -15.507 1.00 48.84 194 LYS A O 1
ATOM 1580 N N . PHE A 1 195 ? -0.181 13.886 -17.199 1.00 49.66 195 PHE A N 1
ATOM 1581 C CA . PHE A 1 195 ? -0.761 12.727 -17.882 1.00 49.66 195 PHE A CA 1
ATOM 1582 C C . PHE A 1 195 ? 0.187 12.090 -18.914 1.00 49.66 195 PHE A C 1
ATOM 1584 O O . PHE A 1 195 ? -0.217 11.121 -19.554 1.00 49.66 195 PHE A O 1
ATOM 1591 N N . TYR A 1 196 ? 1.443 12.546 -19.047 1.00 55.44 196 TYR A N 1
ATOM 1592 C CA . TYR A 1 196 ? 2.485 11.871 -19.833 1.00 55.44 196 TYR A CA 1
ATOM 1593 C C . TYR A 1 196 ? 2.962 10.606 -19.100 1.00 55.44 196 TYR A C 1
ATOM 1595 O O . TYR A 1 196 ? 4.090 10.482 -18.629 1.00 55.44 196 TYR A O 1
ATOM 1603 N N . VAL A 1 197 ? 2.050 9.648 -18.961 1.00 62.75 197 VAL A N 1
ATOM 1604 C CA . VAL A 1 197 ? 2.401 8.253 -18.738 1.00 62.75 197 VAL A CA 1
ATOM 1605 C C . VAL A 1 197 ? 2.830 7.736 -20.101 1.00 62.75 197 VAL A C 1
ATOM 1607 O O . VAL A 1 197 ? 1.996 7.467 -20.964 1.00 62.75 197 VAL A O 1
ATOM 1610 N N . ASP A 1 198 ? 4.136 7.647 -20.322 1.00 71.31 198 ASP A N 1
ATOM 1611 C CA . ASP A 1 198 ? 4.654 7.010 -21.526 1.00 71.31 198 ASP A CA 1
ATOM 1612 C C . ASP A 1 198 ? 4.416 5.500 -21.418 1.00 71.31 198 ASP A C 1
ATOM 1614 O O . ASP A 1 198 ? 5.190 4.754 -20.811 1.00 71.31 198 ASP A O 1
ATOM 1618 N N . LEU A 1 199 ? 3.299 5.068 -22.005 1.00 72.94 199 LEU A N 1
ATOM 1619 C CA . LEU A 1 199 ? 2.863 3.676 -22.028 1.00 72.94 199 LEU A CA 1
ATOM 1620 C C . LEU A 1 199 ? 3.925 2.754 -22.629 1.00 72.94 199 LEU A C 1
ATOM 1622 O O . LEU A 1 199 ? 3.965 1.586 -22.258 1.00 72.94 199 LEU A O 1
ATOM 1626 N N . ARG A 1 200 ? 4.827 3.247 -23.492 1.00 75.25 200 ARG A N 1
ATOM 1627 C CA . ARG A 1 200 ? 5.906 2.422 -24.053 1.00 75.25 200 ARG A CA 1
ATOM 1628 C C . ARG A 1 200 ? 6.909 2.017 -22.982 1.00 75.25 200 ARG A C 1
ATOM 1630 O O . ARG A 1 200 ? 7.387 0.889 -23.015 1.00 75.25 200 ARG A O 1
ATOM 1637 N N . ARG A 1 201 ? 7.196 2.887 -22.005 1.00 80.75 201 ARG A N 1
ATOM 1638 C CA . ARG A 1 201 ? 8.077 2.548 -20.871 1.00 80.75 201 ARG A CA 1
ATOM 1639 C C . ARG A 1 201 ? 7.470 1.432 -20.024 1.00 80.75 201 ARG A C 1
ATOM 1641 O O . ARG A 1 201 ? 8.175 0.486 -19.699 1.00 80.75 201 ARG A O 1
ATOM 1648 N N . TYR A 1 202 ? 6.168 1.512 -19.745 1.00 81.56 202 TYR A N 1
ATOM 1649 C CA . TYR A 1 202 ? 5.423 0.479 -19.012 1.00 81.56 202 TYR A CA 1
ATOM 1650 C C . TYR A 1 202 ? 5.306 -0.831 -19.803 1.00 81.56 202 TYR A C 1
ATOM 1652 O O . TYR A 1 202 ? 5.510 -1.908 -19.255 1.00 81.56 202 TYR A O 1
ATOM 1660 N N . THR A 1 203 ? 5.039 -0.742 -21.109 1.00 78.81 203 THR A N 1
ATOM 1661 C CA . THR A 1 203 ? 5.006 -1.900 -22.020 1.00 78.81 203 THR A CA 1
ATOM 1662 C C . THR A 1 203 ? 6.351 -2.608 -22.031 1.00 78.81 203 THR A C 1
ATOM 1664 O O . THR A 1 203 ? 6.419 -3.821 -21.883 1.00 78.81 203 THR A O 1
ATOM 1667 N N . ARG A 1 204 ? 7.440 -1.843 -22.143 1.00 83.69 204 ARG A N 1
ATOM 1668 C CA . ARG A 1 204 ? 8.798 -2.376 -22.114 1.00 83.69 204 ARG A CA 1
ATOM 1669 C C . ARG A 1 204 ? 9.129 -2.992 -20.758 1.00 83.69 204 ARG A C 1
ATOM 1671 O O . ARG A 1 204 ? 9.628 -4.106 -20.742 1.00 83.69 204 ARG A O 1
ATOM 1678 N N . SER A 1 205 ? 8.852 -2.318 -19.639 1.00 87.50 205 SER A N 1
ATOM 1679 C CA . SER A 1 205 ? 9.189 -2.854 -18.312 1.00 87.50 205 SER A CA 1
ATOM 1680 C C . SER A 1 205 ? 8.414 -4.128 -17.958 1.00 87.50 205 SER A C 1
ATOM 1682 O O . SER A 1 205 ? 8.945 -4.974 -17.243 1.00 87.50 205 SER A O 1
ATOM 1684 N N . ALA A 1 206 ? 7.192 -4.292 -18.469 1.00 86.81 206 ALA A N 1
ATOM 1685 C CA . ALA A 1 206 ? 6.404 -5.506 -18.281 1.00 86.81 206 ALA A CA 1
ATOM 1686 C C . ALA A 1 206 ? 6.728 -6.601 -19.318 1.00 86.81 206 ALA A C 1
ATOM 1688 O O . ALA A 1 206 ? 7.017 -7.734 -18.944 1.00 86.81 206 ALA A O 1
ATOM 1689 N N . GLY A 1 207 ? 6.698 -6.288 -20.614 1.00 84.00 207 GLY A N 1
ATOM 1690 C CA . GLY A 1 207 ? 6.778 -7.285 -21.688 1.00 84.00 207 GLY A CA 1
ATOM 1691 C C . GLY A 1 207 ? 8.197 -7.666 -22.118 1.00 84.00 207 GLY A C 1
ATOM 1692 O O . GLY A 1 207 ? 8.449 -8.817 -22.471 1.00 84.00 207 GLY A O 1
ATOM 1693 N N . SER A 1 208 ? 9.141 -6.722 -22.093 1.00 86.81 208 SER A N 1
ATOM 1694 C CA . SER A 1 208 ? 10.523 -6.943 -22.542 1.00 86.81 208 SER A CA 1
ATOM 1695 C C . SER A 1 208 ? 11.514 -6.057 -21.765 1.00 86.81 208 SER A C 1
ATOM 1697 O O . SER A 1 208 ? 12.094 -5.128 -22.348 1.00 86.81 208 SER A O 1
ATOM 1699 N N . PRO A 1 209 ? 11.668 -6.275 -20.445 1.00 88.50 209 PRO A N 1
ATOM 1700 C CA . PRO A 1 209 ? 12.466 -5.397 -19.597 1.00 88.50 209 PRO A CA 1
ATOM 1701 C C . PRO A 1 209 ? 13.944 -5.426 -19.995 1.00 88.50 209 PRO A C 1
ATOM 1703 O O . PRO A 1 209 ? 14.488 -6.474 -20.344 1.00 88.50 209 PRO A O 1
ATOM 1706 N N . ASP A 1 210 ? 14.604 -4.270 -19.916 1.00 90.31 210 ASP A N 1
ATOM 1707 C CA . ASP A 1 210 ? 16.048 -4.170 -20.118 1.00 90.31 210 ASP A CA 1
ATOM 1708 C C . ASP A 1 210 ? 16.768 -4.867 -18.944 1.00 90.31 210 ASP A C 1
ATOM 1710 O O . ASP A 1 210 ? 16.501 -4.524 -17.784 1.00 90.31 210 ASP A O 1
ATOM 1714 N N . PRO A 1 211 ? 17.657 -5.847 -19.195 1.00 92.56 211 PRO A N 1
ATOM 1715 C CA . PRO A 1 211 ? 18.362 -6.556 -18.132 1.00 92.56 211 PRO A CA 1
ATOM 1716 C C . PRO A 1 211 ? 19.234 -5.654 -17.253 1.00 92.56 211 PRO A C 1
ATOM 1718 O O . PRO A 1 211 ? 19.318 -5.901 -16.052 1.00 92.56 211 PRO A O 1
ATOM 1721 N N . GLU A 1 212 ? 19.862 -4.616 -17.815 1.00 90.75 212 GLU A N 1
ATOM 1722 C CA . GLU A 1 212 ? 20.711 -3.692 -17.053 1.00 90.75 212 GLU A CA 1
ATOM 1723 C C . GLU A 1 212 ? 19.860 -2.838 -16.111 1.00 90.75 212 GLU A C 1
ATOM 1725 O O . GLU A 1 212 ? 20.168 -2.731 -14.925 1.00 90.75 212 GLU A O 1
ATOM 1730 N N . LEU A 1 213 ? 18.740 -2.304 -16.609 1.00 89.62 213 LEU A N 1
ATOM 1731 C CA . LEU A 1 213 ? 17.807 -1.529 -15.784 1.00 89.62 213 LEU A CA 1
ATOM 1732 C C . LEU A 1 213 ? 17.086 -2.404 -14.752 1.00 89.62 213 LEU A C 1
ATOM 1734 O O . LEU A 1 213 ? 16.798 -1.947 -13.650 1.00 89.62 213 LEU A O 1
ATOM 1738 N N . THR A 1 214 ? 16.826 -3.673 -15.074 1.00 92.12 214 THR A N 1
ATOM 1739 C CA . THR A 1 214 ? 16.278 -4.641 -14.114 1.00 92.12 214 THR A CA 1
ATOM 1740 C C . THR A 1 214 ? 17.272 -4.915 -12.991 1.00 92.12 214 THR A C 1
ATOM 1742 O O . THR A 1 214 ? 16.890 -4.895 -11.822 1.00 92.12 214 THR A O 1
ATOM 1745 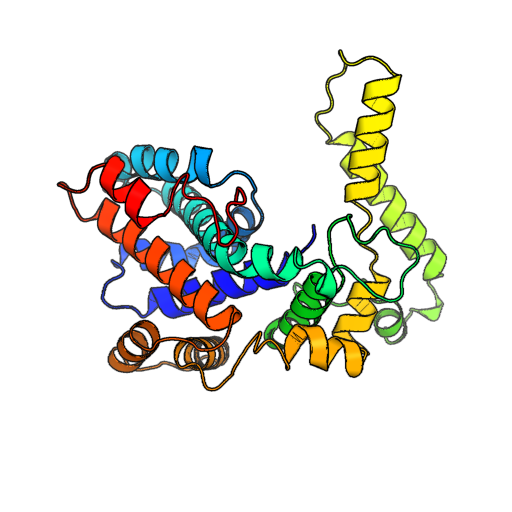N N . ALA A 1 215 ? 18.546 -5.138 -13.321 1.00 92.25 215 ALA A N 1
ATOM 1746 C CA . ALA A 1 215 ? 19.580 -5.315 -12.311 1.00 92.25 215 ALA A CA 1
ATOM 1747 C C . ALA A 1 215 ? 19.675 -4.069 -11.419 1.00 92.25 215 ALA A C 1
ATOM 1749 O O . ALA A 1 215 ? 19.492 -4.180 -10.211 1.00 92.25 215 ALA A O 1
ATOM 1750 N N . GLU A 1 216 ? 19.829 -2.885 -12.014 1.00 90.25 216 GLU A N 1
ATOM 1751 C CA . GLU A 1 216 ? 20.019 -1.630 -11.281 1.00 90.25 216 GLU A CA 1
ATOM 1752 C C . GLU A 1 216 ? 18.813 -1.259 -10.403 1.00 90.25 216 GLU A C 1
ATOM 1754 O O . GLU A 1 216 ? 18.981 -0.901 -9.236 1.00 90.25 216 GLU A O 1
ATOM 1759 N N . TYR A 1 217 ? 17.594 -1.333 -10.947 1.00 92.00 217 TYR A N 1
ATOM 1760 C CA . TYR A 1 217 ? 16.393 -0.832 -10.271 1.00 92.00 217 TYR A CA 1
ATOM 1761 C C . TYR A 1 217 ? 15.655 -1.887 -9.461 1.00 92.00 217 TYR A C 1
ATOM 1763 O O . TYR A 1 217 ? 14.845 -1.518 -8.626 1.00 92.00 217 TYR A O 1
ATOM 1771 N N . VAL A 1 218 ? 15.901 -3.180 -9.669 1.00 94.12 218 VAL A N 1
ATOM 1772 C CA . VAL A 1 218 ? 15.141 -4.238 -8.986 1.00 94.12 218 VAL A CA 1
ATOM 1773 C C . VAL A 1 218 ? 16.060 -5.112 -8.147 1.00 94.12 218 VAL A C 1
ATOM 1775 O O . VAL A 1 218 ? 15.843 -5.254 -6.943 1.00 94.12 218 VAL A O 1
ATOM 1778 N N . THR A 1 219 ? 17.077 -5.712 -8.763 1.00 94.69 219 THR A N 1
ATOM 1779 C CA . THR A 1 219 ? 17.897 -6.739 -8.105 1.00 94.69 219 THR A CA 1
ATOM 1780 C C . THR A 1 219 ? 18.944 -6.143 -7.166 1.00 94.69 219 THR A C 1
ATOM 1782 O O . THR A 1 219 ? 19.012 -6.540 -6.006 1.00 94.69 219 THR A O 1
ATOM 1785 N N . ASP A 1 220 ? 19.722 -5.165 -7.625 1.00 94.31 220 ASP A N 1
ATOM 1786 C CA . ASP A 1 220 ? 20.872 -4.614 -6.897 1.00 94.31 220 ASP A CA 1
ATOM 1787 C C . ASP A 1 220 ? 20.456 -3.823 -5.654 1.00 94.31 220 ASP A C 1
ATOM 1789 O O . ASP A 1 220 ? 21.170 -3.811 -4.650 1.00 94.31 220 ASP A O 1
ATOM 1793 N N . ILE A 1 221 ? 19.276 -3.199 -5.689 1.00 94.00 221 ILE A N 1
ATOM 1794 C CA . ILE A 1 221 ? 18.695 -2.517 -4.524 1.00 94.00 221 ILE A CA 1
ATOM 1795 C C . ILE A 1 221 ? 17.879 -3.449 -3.623 1.00 94.00 221 ILE A C 1
ATOM 1797 O O . ILE A 1 221 ? 17.290 -2.988 -2.650 1.00 94.00 221 ILE A O 1
ATOM 1801 N N . ASN A 1 222 ? 17.815 -4.745 -3.942 1.00 96.69 222 ASN A N 1
ATOM 1802 C CA . ASN A 1 222 ? 16.955 -5.714 -3.267 1.00 96.69 222 ASN A CA 1
ATOM 1803 C C . ASN A 1 222 ? 15.510 -5.201 -3.131 1.00 96.69 222 ASN A C 1
ATOM 1805 O O . ASN A 1 222 ? 14.964 -5.073 -2.031 1.00 96.69 222 ASN A O 1
ATOM 1809 N N . TRP A 1 223 ? 14.898 -4.811 -4.251 1.00 96.69 223 TRP A N 1
ATOM 1810 C CA . TRP A 1 223 ? 13.597 -4.155 -4.206 1.00 96.69 223 TRP A CA 1
ATOM 1811 C C . TRP A 1 223 ? 12.493 -5.086 -3.692 1.00 96.69 223 TRP A C 1
ATOM 1813 O O . TRP A 1 223 ? 11.685 -4.672 -2.862 1.00 96.69 223 TRP A O 1
ATOM 1823 N N . ILE A 1 224 ? 12.493 -6.349 -4.121 1.00 97.25 224 ILE A N 1
ATOM 1824 C CA . ILE A 1 224 ? 11.600 -7.400 -3.623 1.00 97.25 224 ILE A CA 1
ATOM 1825 C C . ILE A 1 224 ? 12.377 -8.708 -3.447 1.00 97.25 224 ILE A C 1
ATOM 1827 O O . ILE A 1 224 ? 13.115 -9.111 -4.344 1.00 97.25 224 ILE A O 1
ATOM 1831 N N . ASP A 1 225 ? 12.175 -9.384 -2.314 1.00 97.12 225 ASP A N 1
ATOM 1832 C CA . ASP A 1 225 ? 12.807 -10.669 -1.999 1.00 97.12 225 ASP A CA 1
ATOM 1833 C C . ASP A 1 225 ? 11.751 -11.701 -1.579 1.00 97.12 225 ASP A C 1
ATOM 1835 O O . ASP A 1 225 ? 10.938 -11.454 -0.692 1.00 97.12 225 ASP A O 1
ATOM 1839 N N . ASN A 1 226 ? 11.760 -12.878 -2.209 1.00 95.50 226 ASN A N 1
ATOM 1840 C CA . ASN A 1 226 ? 10.852 -13.978 -1.864 1.00 95.50 226 ASN A CA 1
ATOM 1841 C C . ASN A 1 226 ? 11.247 -14.702 -0.564 1.00 95.50 226 ASN A C 1
ATOM 1843 O O . ASN A 1 226 ? 10.467 -15.529 -0.088 1.00 95.50 226 ASN A O 1
ATOM 1847 N N . HIS A 1 227 ? 12.439 -14.427 -0.026 1.00 97.12 227 HIS A N 1
ATOM 1848 C CA . HIS A 1 227 ? 12.886 -14.925 1.276 1.00 97.12 227 HIS A CA 1
ATOM 1849 C C . HIS A 1 227 ? 12.412 -14.043 2.437 1.00 97.12 227 HIS A C 1
ATOM 1851 O O . HIS A 1 227 ? 12.496 -14.472 3.585 1.00 97.12 227 HIS A O 1
ATOM 1857 N N . ASP A 1 228 ? 11.888 -12.842 2.166 1.00 98.44 228 ASP A N 1
ATOM 1858 C CA . ASP A 1 228 ? 11.191 -12.077 3.195 1.00 98.44 228 ASP A CA 1
ATOM 1859 C C . ASP A 1 228 ? 9.908 -12.825 3.575 1.00 98.44 228 ASP A C 1
ATOM 1861 O O . ASP A 1 228 ? 8.998 -12.967 2.756 1.00 98.44 228 ASP A O 1
ATOM 1865 N N . GLU A 1 229 ? 9.809 -13.266 4.831 1.00 98.19 229 GLU A N 1
ATOM 1866 C CA . GLU A 1 229 ? 8.675 -14.051 5.350 1.00 98.19 229 GLU A CA 1
ATOM 1867 C C . GLU A 1 229 ? 7.320 -13.396 5.039 1.00 98.19 229 GLU A C 1
ATOM 1869 O O . GLU A 1 229 ? 6.364 -14.060 4.642 1.00 98.19 229 GLU A O 1
ATOM 1874 N N . ILE A 1 230 ? 7.247 -12.066 5.148 1.00 98.44 230 ILE A N 1
ATOM 1875 C CA . ILE A 1 230 ? 6.028 -11.295 4.882 1.00 98.44 230 ILE A CA 1
ATOM 1876 C C . ILE A 1 230 ? 5.650 -11.254 3.397 1.00 98.44 230 ILE A C 1
ATOM 1878 O O . ILE A 1 230 ? 4.468 -11.290 3.061 1.00 98.44 230 ILE A O 1
ATOM 1882 N N . VAL A 1 231 ? 6.641 -11.235 2.502 1.00 98.38 231 VAL A N 1
ATOM 1883 C CA . VAL A 1 231 ? 6.426 -11.269 1.049 1.00 98.38 231 VAL A CA 1
ATOM 1884 C C . VAL A 1 231 ? 6.047 -12.681 0.616 1.00 98.38 231 VAL A C 1
ATOM 1886 O O . VAL A 1 231 ? 5.131 -12.860 -0.185 1.00 98.38 231 VAL A O 1
ATOM 1889 N N . ASN A 1 232 ? 6.711 -13.695 1.173 1.00 98.06 232 ASN A N 1
ATOM 1890 C CA . ASN A 1 232 ? 6.385 -15.094 0.931 1.00 98.06 232 ASN A CA 1
ATOM 1891 C C . ASN A 1 232 ? 4.948 -15.419 1.362 1.00 98.06 232 ASN A C 1
ATOM 1893 O O . ASN A 1 232 ? 4.184 -16.005 0.592 1.00 98.06 232 ASN A O 1
ATOM 1897 N N . LEU A 1 233 ? 4.561 -14.971 2.560 1.00 98.38 233 LEU A N 1
ATOM 1898 C CA . LEU A 1 233 ? 3.207 -15.120 3.077 1.00 98.38 233 LEU A CA 1
ATOM 1899 C C . LEU A 1 233 ? 2.172 -14.485 2.140 1.00 98.38 233 LEU A C 1
ATOM 1901 O O . LEU A 1 233 ? 1.174 -15.128 1.818 1.00 98.38 233 LEU A O 1
ATOM 1905 N N . ALA A 1 234 ? 2.417 -13.262 1.659 1.00 97.69 234 ALA A N 1
ATOM 1906 C CA . ALA A 1 234 ? 1.513 -12.589 0.729 1.00 97.69 234 ALA A CA 1
ATOM 1907 C C . ALA A 1 234 ? 1.295 -13.385 -0.570 1.00 97.69 234 ALA A C 1
ATOM 1909 O O . ALA A 1 234 ? 0.157 -13.565 -1.007 1.00 97.69 234 ALA A O 1
ATOM 1910 N N . VAL A 1 235 ? 2.367 -13.931 -1.156 1.00 96.44 235 VAL A N 1
ATOM 1911 C CA . VAL A 1 235 ? 2.283 -14.772 -2.365 1.00 96.44 235 VAL A CA 1
ATOM 1912 C C . VAL A 1 235 ? 1.429 -16.010 -2.122 1.00 96.44 235 VAL A C 1
ATOM 1914 O O . VAL A 1 235 ? 0.556 -16.324 -2.929 1.00 96.44 235 VAL A O 1
ATOM 1917 N N . ARG A 1 236 ? 1.663 -16.706 -1.007 1.00 97.12 236 ARG A N 1
ATOM 1918 C CA . ARG A 1 236 ? 0.916 -17.917 -0.643 1.00 97.12 236 ARG A CA 1
ATOM 1919 C C . ARG A 1 236 ? -0.571 -17.622 -0.454 1.00 97.12 236 ARG A C 1
ATOM 1921 O O . ARG A 1 236 ? -1.413 -18.361 -0.960 1.00 97.12 236 ARG A O 1
ATOM 1928 N N . LEU A 1 237 ? -0.897 -16.507 0.203 1.00 96.81 237 LEU A N 1
ATOM 1929 C CA . LEU A 1 237 ? -2.279 -16.058 0.395 1.00 96.81 237 LEU A CA 1
ATOM 1930 C C . LEU A 1 237 ? -2.973 -15.738 -0.930 1.00 96.81 237 LEU A C 1
ATOM 1932 O O . LEU A 1 237 ? -4.099 -16.180 -1.144 1.00 96.81 237 LEU A O 1
ATOM 1936 N N . ARG A 1 238 ? -2.293 -15.055 -1.859 1.00 92.69 238 ARG A N 1
ATOM 1937 C CA . ARG A 1 238 ? -2.812 -14.844 -3.223 1.00 92.69 238 ARG A CA 1
ATOM 1938 C C . ARG A 1 238 ? -3.009 -16.150 -3.992 1.00 92.69 238 ARG A C 1
ATOM 1940 O O . ARG A 1 238 ? -3.916 -16.244 -4.812 1.00 92.69 238 ARG A O 1
ATOM 1947 N N . GLY A 1 239 ? -2.190 -17.162 -3.710 1.00 93.00 239 GLY A N 1
ATOM 1948 C CA . GLY A 1 239 ? -2.351 -18.527 -4.215 1.00 93.00 239 GLY A CA 1
ATOM 1949 C C . GLY A 1 239 ? -3.521 -19.305 -3.595 1.00 93.00 239 GLY A C 1
ATOM 1950 O O . GLY A 1 239 ? -3.768 -20.440 -3.998 1.00 93.00 239 GLY A O 1
ATOM 1951 N N . GLY A 1 240 ? -4.245 -18.722 -2.633 1.00 94.94 240 GLY A N 1
ATOM 1952 C CA . GLY A 1 240 ? -5.373 -19.354 -1.950 1.00 94.94 240 GLY A CA 1
ATOM 1953 C C . GLY A 1 240 ? -4.974 -20.288 -0.806 1.00 94.94 240 GLY A C 1
ATOM 1954 O O . GLY A 1 240 ? -5.811 -21.052 -0.323 1.00 94.94 240 GLY A O 1
ATOM 1955 N N . GLU A 1 241 ? -3.715 -20.258 -0.360 1.00 97.44 241 GLU A N 1
ATOM 1956 C CA . GLU A 1 241 ? -3.308 -21.017 0.821 1.00 97.44 241 GLU A CA 1
ATOM 1957 C C . GLU A 1 241 ? -3.964 -20.473 2.096 1.00 97.44 241 GLU A C 1
ATOM 1959 O O . GLU A 1 241 ? -4.333 -19.303 2.194 1.00 97.44 241 GLU A O 1
ATOM 1964 N N . THR A 1 242 ? -4.082 -21.332 3.111 1.00 95.12 242 THR A N 1
ATOM 1965 C CA . THR A 1 242 ? -4.587 -20.968 4.443 1.00 95.12 242 THR A CA 1
ATOM 1966 C C . THR A 1 242 ? -3.502 -21.222 5.495 1.00 95.12 242 THR A C 1
ATOM 1968 O O . THR A 1 242 ? -3.442 -22.317 6.061 1.00 95.12 242 THR A O 1
ATOM 1971 N N . PRO A 1 243 ? -2.612 -20.245 5.737 1.00 96.44 243 PRO A N 1
ATOM 1972 C CA . PRO A 1 243 ? -1.577 -20.326 6.760 1.00 96.44 243 PRO A CA 1
ATOM 1973 C C . PRO A 1 243 ? -2.163 -20.435 8.172 1.00 96.44 243 PRO A C 1
ATOM 1975 O O . PRO A 1 243 ? -3.295 -20.034 8.452 1.00 96.44 243 PRO A O 1
ATOM 1978 N N . SER A 1 244 ? -1.367 -20.962 9.092 1.00 95.12 244 SER A N 1
ATOM 1979 C CA . SER A 1 244 ? -1.676 -20.995 10.518 1.00 95.12 244 SER A CA 1
ATOM 1980 C C . SER A 1 244 ? -1.520 -19.610 11.165 1.00 95.12 244 SER A C 1
ATOM 1982 O O . SER A 1 244 ? -0.704 -18.808 10.710 1.00 95.12 244 SER A O 1
ATOM 1984 N N . PRO A 1 245 ? -2.212 -19.318 12.285 1.00 93.06 245 PRO A N 1
ATOM 1985 C CA . PRO A 1 245 ? -2.062 -18.046 13.003 1.00 93.06 245 PRO A CA 1
ATOM 1986 C C . PRO A 1 245 ? -0.611 -17.691 13.369 1.00 93.06 245 PRO A C 1
ATOM 1988 O O . PRO A 1 245 ? -0.228 -16.526 13.312 1.00 93.06 245 PRO A O 1
ATOM 1991 N N . ALA A 1 246 ? 0.209 -18.698 13.689 1.00 95.31 246 ALA A N 1
ATOM 1992 C CA . ALA A 1 246 ? 1.622 -18.515 14.010 1.00 95.31 246 ALA A CA 1
ATOM 1993 C C . ALA A 1 246 ? 2.445 -18.041 12.801 1.00 95.31 246 ALA A C 1
ATOM 1995 O O . ALA A 1 246 ? 3.375 -17.260 12.972 1.00 95.31 246 ALA A O 1
ATOM 1996 N N . GLU A 1 247 ? 2.100 -18.463 11.580 1.00 96.88 247 GLU A N 1
ATOM 1997 C CA . GLU A 1 247 ? 2.771 -17.987 10.363 1.00 96.88 247 GLU A CA 1
ATOM 1998 C C . GLU A 1 247 ? 2.533 -16.489 10.141 1.00 96.88 247 GLU A C 1
ATOM 2000 O O . GLU A 1 247 ? 3.483 -15.771 9.835 1.00 96.88 247 GLU A O 1
ATOM 2005 N N . TYR A 1 248 ? 1.314 -15.988 10.378 1.00 96.75 248 TYR A N 1
ATOM 2006 C CA . TYR A 1 248 ? 1.031 -14.549 10.289 1.00 96.75 248 TYR A CA 1
ATOM 2007 C C . TYR A 1 248 ? 1.843 -13.735 11.305 1.00 96.75 248 TYR A C 1
ATOM 2009 O O . TYR A 1 248 ? 2.408 -12.694 10.965 1.00 96.75 248 TYR A O 1
ATOM 2017 N N . GLU A 1 249 ? 1.912 -14.200 12.556 1.00 95.06 249 GLU A N 1
ATOM 2018 C CA . GLU A 1 249 ? 2.662 -13.510 13.610 1.00 95.06 249 GLU A CA 1
ATOM 2019 C C . GLU A 1 249 ? 4.172 -13.537 13.355 1.00 95.06 249 GLU A C 1
ATOM 2021 O O . GLU A 1 249 ? 4.829 -12.504 13.499 1.00 95.06 249 GLU A O 1
ATOM 2026 N N . ASN A 1 250 ? 4.711 -14.681 12.923 1.00 96.19 250 ASN A N 1
ATOM 2027 C CA . ASN A 1 250 ? 6.125 -14.827 12.582 1.00 96.19 250 ASN A CA 1
ATOM 2028 C C . ASN A 1 250 ? 6.513 -13.931 11.401 1.00 96.19 250 ASN A C 1
ATOM 2030 O O . ASN A 1 250 ? 7.527 -13.241 11.472 1.00 96.19 250 ASN A O 1
ATOM 2034 N N . ALA A 1 251 ? 5.687 -13.886 10.352 1.00 96.75 251 ALA A N 1
ATOM 2035 C CA . ALA A 1 251 ? 5.937 -13.051 9.183 1.00 96.75 251 ALA A CA 1
ATOM 2036 C C . ALA A 1 251 ? 5.935 -11.553 9.519 1.00 96.75 251 ALA A C 1
ATOM 2038 O O . ALA A 1 251 ? 6.776 -10.808 9.022 1.00 96.75 251 ALA A O 1
ATOM 2039 N N . LEU A 1 252 ? 5.026 -11.105 10.393 1.00 95.88 252 LEU A N 1
ATOM 2040 C CA . LEU A 1 252 ? 4.990 -9.716 10.857 1.00 95.88 252 LEU A CA 1
ATOM 2041 C C . LEU A 1 252 ? 6.177 -9.371 11.775 1.00 95.88 252 LEU A C 1
ATOM 2043 O O . LEU A 1 252 ? 6.640 -8.229 11.778 1.00 95.88 252 LEU A O 1
ATOM 2047 N N . ALA A 1 253 ? 6.636 -10.334 12.580 1.00 96.19 253 ALA A N 1
ATOM 2048 C CA . ALA A 1 253 ? 7.749 -10.158 13.510 1.00 96.19 253 ALA A CA 1
ATOM 2049 C C . ALA A 1 253 ? 9.124 -10.184 12.821 1.00 96.19 253 ALA A C 1
ATOM 2051 O O . ALA A 1 253 ? 10.063 -9.567 13.327 1.00 96.19 253 ALA A O 1
ATOM 2052 N N . ALA A 1 254 ? 9.251 -10.886 11.693 1.00 97.25 254 ALA A N 1
ATOM 2053 C CA . ALA A 1 254 ? 10.473 -10.921 10.903 1.00 97.25 254 ALA A CA 1
ATOM 2054 C C . ALA A 1 254 ? 10.820 -9.526 10.348 1.00 97.25 254 ALA A C 1
ATOM 2056 O O . ALA A 1 254 ? 9.948 -8.756 9.941 1.00 97.25 254 ALA A O 1
ATOM 2057 N N . GLU A 1 255 ? 12.112 -9.191 10.333 1.00 97.25 255 GLU A N 1
ATOM 2058 C CA . GLU A 1 255 ? 12.603 -7.950 9.729 1.00 97.25 255 GLU A CA 1
ATOM 2059 C C . GLU A 1 255 ? 12.848 -8.184 8.228 1.00 97.25 255 GLU A C 1
ATOM 2061 O O . GLU A 1 255 ? 13.743 -8.960 7.889 1.00 97.25 255 GLU A O 1
ATOM 2066 N N . PRO A 1 256 ? 12.080 -7.544 7.328 1.00 97.69 256 PRO A N 1
ATOM 2067 C CA . PRO A 1 256 ? 12.250 -7.720 5.892 1.00 97.69 256 PRO A CA 1
ATOM 2068 C C . PRO A 1 256 ? 13.525 -7.036 5.390 1.00 97.69 256 PRO A C 1
ATOM 2070 O O . PRO A 1 256 ? 13.833 -5.894 5.751 1.00 97.69 256 PRO A O 1
ATOM 2073 N N . ALA A 1 257 ? 14.251 -7.714 4.506 1.00 97.06 257 ALA A N 1
ATOM 2074 C CA . ALA A 1 257 ? 15.433 -7.176 3.852 1.00 97.06 257 ALA A CA 1
ATOM 2075 C C . ALA A 1 257 ? 15.066 -6.278 2.663 1.00 97.06 257 ALA A C 1
ATOM 2077 O O . ALA A 1 257 ? 15.739 -5.262 2.440 1.00 97.06 257 ALA A O 1
ATOM 2078 N N . SER A 1 258 ? 14.006 -6.623 1.924 1.00 97.94 258 SER A N 1
ATOM 2079 C CA . SER A 1 258 ? 13.617 -5.926 0.698 1.00 97.94 258 SER A CA 1
ATOM 2080 C C . SER A 1 258 ? 12.802 -4.659 0.951 1.00 97.94 258 SER A C 1
ATOM 2082 O O . SER A 1 258 ? 12.119 -4.521 1.969 1.00 97.94 258 SER A O 1
ATOM 2084 N N . HIS A 1 259 ? 12.849 -3.712 0.013 1.00 97.44 259 HIS A N 1
ATOM 2085 C CA . HIS A 1 259 ? 12.062 -2.476 0.110 1.00 97.44 259 HIS A CA 1
ATOM 2086 C C . HIS A 1 259 ? 10.552 -2.733 0.064 1.00 97.44 259 HIS A C 1
ATOM 2088 O O . HIS A 1 259 ? 9.795 -2.130 0.825 1.00 97.44 259 HIS A O 1
ATOM 2094 N N . TYR A 1 260 ? 10.109 -3.673 -0.771 1.00 98.06 260 TYR A N 1
ATOM 2095 C CA . TYR A 1 260 ? 8.720 -4.110 -0.823 1.00 98.06 260 TYR A CA 1
ATOM 2096 C C . TYR A 1 260 ? 8.277 -4.730 0.509 1.00 98.06 260 TYR A C 1
ATOM 2098 O O . TYR A 1 260 ? 7.248 -4.333 1.057 1.00 98.06 260 TYR A O 1
ATOM 2106 N N . GLY A 1 261 ? 9.082 -5.630 1.086 1.00 98.38 261 GLY A N 1
ATOM 2107 C CA . GLY A 1 261 ? 8.801 -6.224 2.394 1.00 98.38 261 GLY A CA 1
ATOM 2108 C C . GLY A 1 261 ? 8.716 -5.180 3.514 1.00 98.38 261 GLY A C 1
ATOM 2109 O O . GLY A 1 261 ? 7.799 -5.226 4.338 1.00 98.38 261 GLY A O 1
ATOM 2110 N N . LYS A 1 262 ? 9.615 -4.185 3.521 1.00 98.25 262 LYS A N 1
ATOM 2111 C CA . LYS A 1 262 ? 9.588 -3.062 4.479 1.00 98.25 262 LYS A CA 1
ATOM 2112 C C . LYS A 1 262 ? 8.324 -2.217 4.342 1.00 98.25 262 LYS A C 1
ATOM 2114 O O . LYS A 1 262 ? 7.676 -1.943 5.354 1.00 98.25 262 LYS A O 1
ATOM 2119 N N . ALA A 1 263 ? 7.948 -1.856 3.115 1.00 97.75 263 ALA A N 1
ATOM 2120 C CA . ALA A 1 263 ? 6.720 -1.117 2.828 1.00 97.75 263 ALA A CA 1
ATOM 2121 C C . ALA A 1 263 ? 5.471 -1.889 3.284 1.00 97.75 263 ALA A C 1
ATOM 2123 O O . ALA A 1 263 ? 4.598 -1.324 3.948 1.00 97.75 263 ALA A O 1
ATOM 2124 N N . LEU A 1 264 ? 5.415 -3.192 2.993 1.00 98.25 264 LEU A N 1
ATOM 2125 C CA . LEU A 1 264 ? 4.318 -4.076 3.382 1.00 98.25 264 LEU A CA 1
ATOM 2126 C C . LEU A 1 264 ? 4.184 -4.170 4.908 1.00 98.25 264 LEU A C 1
ATOM 2128 O O . LEU A 1 264 ? 3.097 -3.977 5.459 1.00 98.25 264 LEU A O 1
ATOM 2132 N N . ARG A 1 265 ? 5.299 -4.377 5.617 1.00 98.25 265 ARG A N 1
ATOM 2133 C CA . ARG A 1 265 ? 5.306 -4.417 7.085 1.00 98.25 265 ARG A CA 1
ATOM 2134 C C . ARG A 1 265 ? 4.883 -3.082 7.698 1.00 98.25 265 ARG A C 1
ATOM 2136 O O . ARG A 1 265 ? 4.129 -3.064 8.672 1.00 98.25 265 ARG A O 1
ATOM 2143 N N . LEU A 1 266 ? 5.337 -1.961 7.135 1.00 97.88 266 LEU A N 1
ATOM 2144 C CA . LEU A 1 266 ? 4.957 -0.628 7.603 1.00 97.88 266 LEU A CA 1
ATOM 2145 C C . LEU A 1 266 ? 3.461 -0.359 7.388 1.00 97.88 266 LEU A C 1
ATOM 2147 O O . LEU A 1 266 ? 2.794 0.147 8.289 1.00 97.88 266 LEU A O 1
ATOM 2151 N N . SER A 1 267 ? 2.922 -0.763 6.235 1.00 98.06 267 SER A N 1
ATOM 2152 C CA . SER A 1 267 ? 1.492 -0.678 5.916 1.00 98.06 267 SER A CA 1
ATOM 2153 C C . SER A 1 267 ? 0.652 -1.437 6.947 1.00 98.06 267 SER A C 1
ATOM 2155 O O . SER A 1 267 ? -0.255 -0.865 7.558 1.00 98.06 267 SER A O 1
ATOM 2157 N N . LEU A 1 268 ? 1.020 -2.687 7.243 1.00 98.19 268 LEU A N 1
ATOM 2158 C CA . LEU A 1 268 ? 0.378 -3.499 8.280 1.00 98.19 268 LEU A CA 1
ATOM 2159 C C . LEU A 1 268 ? 0.490 -2.877 9.677 1.00 98.19 268 LEU A C 1
ATOM 2161 O O . LEU A 1 268 ? -0.494 -2.859 10.414 1.00 98.19 268 LEU A O 1
ATOM 2165 N N . SER A 1 269 ? 1.648 -2.322 10.041 1.00 97.88 269 SER A N 1
ATOM 2166 C CA . SER A 1 269 ? 1.842 -1.620 11.319 1.00 97.88 269 SER A CA 1
ATOM 2167 C C . SER A 1 269 ? 0.902 -0.418 11.473 1.00 97.88 269 SER A C 1
ATOM 2169 O O . SER A 1 269 ? 0.304 -0.206 12.536 1.00 97.88 269 SER A O 1
ATOM 2171 N N . TYR A 1 270 ? 0.705 0.354 10.403 1.00 97.88 270 TYR A N 1
ATOM 2172 C CA . TYR A 1 270 ? -0.233 1.470 10.423 1.00 97.88 270 TYR A CA 1
ATOM 2173 C C . TYR A 1 270 ? -1.690 1.015 10.497 1.00 97.88 270 TYR A C 1
ATOM 2175 O O . TYR A 1 270 ? -2.474 1.604 11.241 1.00 97.88 270 TYR A O 1
ATOM 2183 N N . ILE A 1 271 ? -2.054 -0.046 9.779 1.00 98.31 271 ILE A N 1
ATOM 2184 C CA . ILE A 1 271 ? -3.387 -0.651 9.854 1.00 98.31 271 ILE A CA 1
ATOM 2185 C C . ILE A 1 271 ? -3.667 -1.179 11.271 1.00 98.31 271 ILE A C 1
ATOM 2187 O O . ILE A 1 271 ? -4.724 -0.893 11.829 1.00 98.31 271 ILE A O 1
ATOM 2191 N N . LEU A 1 272 ? -2.709 -1.881 11.887 1.00 97.88 272 LEU A N 1
ATOM 2192 C CA . LEU A 1 272 ? -2.790 -2.337 13.280 1.00 97.88 272 LEU A CA 1
ATOM 2193 C C . LEU A 1 272 ? -2.965 -1.166 14.245 1.00 97.88 272 LEU A C 1
ATOM 2195 O O . LEU A 1 272 ? -3.772 -1.239 15.163 1.00 97.88 272 LEU A O 1
ATOM 2199 N N . THR A 1 273 ? -2.244 -0.069 14.015 1.00 98.19 273 THR A N 1
ATOM 2200 C CA . THR A 1 273 ? -2.369 1.156 14.812 1.00 98.19 273 THR A CA 1
ATOM 2201 C C . THR A 1 273 ? -3.758 1.785 14.669 1.00 98.19 273 THR A C 1
ATOM 2203 O O . THR A 1 273 ? -4.337 2.215 15.664 1.00 98.19 273 THR A O 1
ATOM 2206 N N . ALA A 1 274 ? -4.320 1.818 13.457 1.00 98.00 274 ALA A N 1
ATOM 2207 C CA . ALA A 1 274 ? -5.680 2.303 13.230 1.00 98.00 274 ALA A CA 1
ATOM 2208 C C . ALA A 1 274 ? -6.728 1.405 13.907 1.00 98.00 274 ALA A C 1
ATOM 2210 O O . ALA A 1 274 ? -7.652 1.919 14.529 1.00 98.00 274 ALA A O 1
ATOM 2211 N N . ALA A 1 275 ? -6.566 0.083 13.836 1.00 97.88 275 ALA A N 1
ATOM 2212 C CA . ALA A 1 275 ? -7.428 -0.868 14.531 1.00 97.88 275 ALA A CA 1
ATOM 2213 C C . ALA A 1 275 ? -7.355 -0.704 16.055 1.00 97.88 275 ALA A C 1
ATOM 2215 O O . ALA A 1 275 ? -8.377 -0.572 16.722 1.00 97.88 275 ALA A O 1
ATOM 2216 N N . GLU A 1 276 ? -6.144 -0.634 16.603 1.00 97.44 276 GLU A N 1
ATOM 2217 C CA . GLU A 1 276 ? -5.917 -0.433 18.032 1.00 97.44 276 GLU A CA 1
ATOM 2218 C C . GLU A 1 276 ? -6.526 0.885 18.524 1.00 97.44 276 GLU A C 1
ATOM 2220 O O . GLU A 1 276 ? -7.137 0.914 19.589 1.00 97.44 276 GLU A O 1
ATOM 2225 N N . TYR A 1 277 ? -6.438 1.958 17.733 1.00 98.00 277 TYR A N 1
ATOM 2226 C CA . TYR A 1 277 ? -7.066 3.234 18.066 1.00 98.00 277 TYR A CA 1
ATOM 2227 C C . TYR A 1 277 ? -8.581 3.128 18.245 1.00 98.00 277 TYR A C 1
ATOM 2229 O O . TYR A 1 277 ? -9.134 3.860 19.061 1.00 98.00 277 TYR A O 1
ATOM 2237 N N . PHE A 1 278 ? -9.257 2.237 17.522 1.00 97.31 278 PHE A N 1
ATOM 2238 C CA . PHE A 1 278 ? -10.701 2.040 17.651 1.00 97.31 278 PHE A CA 1
ATOM 2239 C C . PHE A 1 278 ? -11.074 1.196 18.875 1.00 97.31 278 PHE A C 1
ATOM 2241 O O . PHE A 1 278 ? -12.144 1.407 19.437 1.00 97.31 278 PHE A O 1
ATOM 2248 N N . GLU A 1 279 ? -10.192 0.293 19.306 1.00 94.56 279 GLU A N 1
ATOM 2249 C CA . GLU A 1 279 ? -10.418 -0.591 20.458 1.00 94.56 279 GLU A CA 1
ATOM 2250 C C . GLU A 1 279 ? -9.974 0.034 21.794 1.00 94.56 279 GLU A C 1
ATOM 2252 O O . GLU A 1 279 ? -10.514 -0.294 22.849 1.00 94.56 279 GLU A O 1
ATOM 2257 N N . ARG A 1 280 ? -8.988 0.941 21.775 1.00 94.88 280 ARG A N 1
ATOM 2258 C CA . ARG A 1 280 ? -8.455 1.607 22.972 1.00 94.88 280 ARG A CA 1
ATOM 2259 C C . ARG A 1 280 ? -9.126 2.952 23.227 1.00 94.88 280 ARG A C 1
ATOM 2261 O O . ARG A 1 280 ? -8.888 3.921 22.506 1.00 94.88 280 ARG A O 1
ATOM 2268 N N . ASP A 1 281 ? -9.891 3.055 24.311 1.00 92.19 281 ASP A N 1
ATOM 2269 C CA . ASP A 1 281 ? -10.500 4.322 24.749 1.00 92.19 281 ASP A CA 1
ATOM 2270 C C . ASP A 1 281 ? -9.461 5.374 25.179 1.00 92.19 281 ASP A C 1
ATOM 2272 O O . ASP A 1 281 ? -9.696 6.573 25.040 1.00 92.19 281 ASP A O 1
ATOM 2276 N N . ASP A 1 282 ? -8.300 4.936 25.672 1.00 94.75 282 ASP A N 1
ATOM 2277 C CA . ASP A 1 282 ? -7.230 5.790 26.197 1.00 94.75 282 ASP A CA 1
ATOM 2278 C C . ASP A 1 282 ? -6.286 6.341 25.115 1.00 94.75 282 ASP A C 1
ATOM 2280 O O . ASP A 1 282 ? -5.562 7.308 25.361 1.00 94.75 282 ASP A O 1
ATOM 2284 N N . MET A 1 283 ? -6.300 5.761 23.910 1.00 96.88 283 MET A N 1
ATOM 2285 C CA . MET A 1 283 ? -5.442 6.201 22.813 1.00 96.88 283 MET A CA 1
ATOM 2286 C C . MET A 1 283 ? -5.944 7.531 22.235 1.00 96.88 283 MET A C 1
ATOM 2288 O O . MET A 1 283 ? -6.980 7.599 21.567 1.00 96.88 283 MET A O 1
ATOM 2292 N N . GLY A 1 284 ? -5.189 8.601 22.487 1.00 95.62 284 GLY A N 1
ATOM 2293 C CA . GLY A 1 284 ? -5.482 9.948 21.997 1.00 95.62 284 GLY A CA 1
ATOM 2294 C C . GLY A 1 284 ? -4.969 10.219 20.578 1.00 95.62 284 GLY A C 1
ATOM 2295 O O . GLY A 1 284 ? -4.123 9.504 20.041 1.00 95.62 284 GLY A O 1
ATOM 2296 N N . ILE A 1 285 ? -5.427 11.324 19.981 1.00 95.69 285 ILE A N 1
ATOM 2297 C CA . ILE A 1 285 ? -5.061 11.712 18.607 1.00 95.69 285 ILE A CA 1
ATOM 2298 C C . ILE A 1 285 ? -3.557 11.972 18.426 1.00 95.69 285 ILE A C 1
ATOM 2300 O O . ILE A 1 285 ? -3.009 11.743 17.350 1.00 95.69 285 ILE A O 1
ATOM 2304 N N . ALA A 1 286 ? -2.870 12.431 19.475 1.00 95.81 286 ALA A N 1
ATOM 2305 C CA . ALA A 1 286 ? -1.427 12.657 19.445 1.00 95.81 286 ALA A CA 1
ATOM 2306 C C . ALA A 1 286 ? -0.646 11.339 19.301 1.00 95.81 286 ALA A C 1
ATOM 2308 O O . ALA A 1 286 ? 0.218 11.249 18.431 1.00 95.81 286 ALA A O 1
ATOM 2309 N N . GLU A 1 287 ? -1.008 10.314 20.083 1.00 97.38 287 GLU A N 1
ATOM 2310 C CA . GLU A 1 287 ? -0.410 8.972 20.007 1.00 97.38 287 GLU A CA 1
ATOM 2311 C C . GLU A 1 287 ? -0.701 8.323 18.646 1.00 97.38 287 GLU A C 1
ATOM 2313 O O . GLU A 1 287 ? 0.207 7.788 18.008 1.00 97.38 287 GLU A O 1
ATOM 2318 N N . LEU A 1 288 ? -1.942 8.442 18.149 1.00 96.62 288 LEU A N 1
ATOM 2319 C CA . LEU A 1 288 ? -2.312 7.963 16.813 1.00 96.62 288 LEU A CA 1
ATOM 2320 C C . LEU A 1 288 ? -1.420 8.587 15.734 1.00 96.62 288 LEU A C 1
ATOM 2322 O O . LEU A 1 288 ? -0.842 7.881 14.911 1.00 96.62 288 LEU A O 1
ATOM 2326 N N . LYS A 1 289 ? -1.284 9.917 15.745 1.00 95.69 289 LYS A N 1
ATOM 2327 C CA . LYS A 1 289 ? -0.456 10.640 14.774 1.00 95.69 289 LYS A CA 1
ATOM 2328 C C . LYS A 1 289 ? 1.007 10.221 14.840 1.00 95.69 289 LYS A C 1
ATOM 2330 O O . LYS A 1 289 ? 1.631 10.064 13.796 1.00 95.69 289 LYS A O 1
ATOM 2335 N N . GLU A 1 290 ? 1.550 10.051 16.040 1.00 95.38 290 GLU A N 1
ATOM 2336 C CA . GLU A 1 290 ? 2.936 9.631 16.228 1.00 95.38 290 GLU A CA 1
ATOM 2337 C C . GLU A 1 290 ? 3.195 8.242 15.643 1.00 95.38 290 GLU A C 1
ATOM 2339 O O . GLU A 1 290 ? 4.179 8.068 14.923 1.00 95.38 290 GLU A O 1
ATOM 2344 N N . ARG A 1 291 ? 2.312 7.277 15.919 1.00 95.81 291 ARG A N 1
ATOM 2345 C CA . ARG A 1 291 ? 2.448 5.887 15.458 1.00 95.81 291 ARG A CA 1
ATOM 2346 C C . ARG A 1 291 ? 2.144 5.697 13.974 1.00 95.81 291 ARG A C 1
ATOM 2348 O O . ARG A 1 291 ? 2.645 4.761 13.364 1.00 95.81 291 ARG A O 1
ATOM 2355 N N . LEU A 1 292 ? 1.360 6.599 13.388 1.00 94.69 292 LEU A N 1
ATOM 2356 C CA . LEU A 1 292 ? 1.118 6.679 11.946 1.00 94.69 292 LEU A CA 1
ATOM 2357 C C . LEU A 1 292 ? 2.158 7.529 11.192 1.00 94.69 292 LEU A C 1
ATOM 2359 O O . LEU A 1 292 ? 1.998 7.758 9.992 1.00 94.69 292 LEU A O 1
ATOM 2363 N N . ASP A 1 293 ? 3.185 8.024 11.891 1.00 92.88 293 ASP A N 1
ATOM 2364 C CA . ASP A 1 293 ? 4.224 8.925 11.379 1.00 92.88 293 ASP A CA 1
ATOM 2365 C C . ASP A 1 293 ? 3.702 10.213 10.710 1.00 92.88 293 ASP A C 1
ATOM 2367 O O . ASP A 1 293 ? 4.345 10.769 9.816 1.00 92.88 293 ASP A O 1
ATOM 2371 N N . ILE A 1 294 ? 2.563 10.739 11.170 1.00 89.81 294 ILE A N 1
ATOM 2372 C CA . ILE A 1 294 ? 1.941 11.950 10.615 1.00 89.81 294 ILE A CA 1
ATOM 2373 C C . ILE A 1 294 ? 2.856 13.159 10.792 1.00 89.81 294 ILE A C 1
ATOM 2375 O O . ILE A 1 294 ? 3.212 13.529 11.915 1.00 89.81 294 ILE A O 1
ATOM 2379 N N . GLY A 1 295 ? 3.188 13.827 9.684 1.00 82.94 295 GLY A N 1
ATOM 2380 C CA . GLY A 1 295 ? 4.045 15.012 9.696 1.00 82.94 295 GLY A CA 1
ATOM 2381 C C . GLY A 1 295 ? 5.522 14.703 9.957 1.00 82.94 295 GLY A C 1
ATOM 2382 O O . GLY A 1 295 ? 6.336 15.630 10.009 1.00 82.94 295 GLY A O 1
ATOM 2383 N N . LYS A 1 296 ? 5.899 13.423 10.089 1.00 83.38 296 LYS A N 1
ATOM 2384 C CA . LYS A 1 296 ? 7.305 13.023 10.092 1.00 83.38 296 LYS A CA 1
ATOM 2385 C C . LYS A 1 296 ? 7.797 12.991 8.656 1.00 83.38 296 LYS A C 1
ATOM 2387 O O . LYS A 1 296 ? 7.227 12.316 7.801 1.00 83.38 296 LYS A O 1
ATOM 2392 N N . LYS A 1 297 ? 8.911 13.670 8.405 1.00 74.88 297 LYS A N 1
ATOM 2393 C CA . LYS A 1 297 ? 9.612 13.581 7.122 1.00 74.88 297 LYS A CA 1
ATOM 2394 C C . LYS A 1 297 ? 10.025 12.129 6.847 1.00 74.88 297 LYS A C 1
ATOM 2396 O O . LYS A 1 297 ? 10.298 11.372 7.781 1.00 74.88 297 LYS A O 1
ATOM 2401 N N . GLY A 1 298 ? 10.033 11.742 5.577 1.00 63.66 298 GLY A N 1
ATOM 2402 C CA . GLY A 1 298 ? 10.581 10.461 5.142 1.00 63.66 298 GLY A CA 1
ATOM 2403 C C . GLY A 1 298 ? 12.113 10.435 5.243 1.00 63.66 298 GLY A C 1
ATOM 2404 O O . GLY A 1 298 ? 12.733 11.462 5.569 1.00 63.66 298 GLY A O 1
ATOM 2405 N N . PRO A 1 299 ? 12.744 9.287 4.940 1.00 54.09 299 PRO A N 1
ATOM 2406 C CA . PRO A 1 299 ? 14.194 9.196 4.784 1.00 54.09 299 PRO A CA 1
ATOM 2407 C C . PRO A 1 299 ? 14.707 10.306 3.846 1.00 54.09 299 PRO A C 1
ATOM 2409 O O . PRO A 1 299 ? 14.145 10.541 2.777 1.00 54.09 299 PRO A O 1
ATOM 2412 N N . GLY A 1 300 ? 15.722 11.064 4.279 1.00 51.62 300 GLY A N 1
ATOM 2413 C CA . GLY A 1 300 ? 16.254 12.216 3.530 1.00 51.62 300 GLY A CA 1
ATOM 2414 C C . GLY A 1 300 ? 15.554 13.562 3.776 1.00 51.62 300 GLY A C 1
ATOM 2415 O O . GLY A 1 300 ? 15.885 14.551 3.127 1.00 51.62 300 GLY A O 1
ATOM 2416 N N . GLY A 1 301 ? 14.610 13.648 4.722 1.00 54.91 301 GLY A N 1
ATOM 2417 C CA . GLY A 1 301 ? 14.013 14.925 5.137 1.00 54.91 301 GLY A CA 1
ATOM 2418 C C . GLY A 1 301 ? 12.925 15.464 4.197 1.00 54.91 301 GLY A C 1
ATOM 2419 O O . GLY A 1 301 ? 12.530 16.630 4.316 1.00 54.91 301 GLY A O 1
ATOM 2420 N N . LEU A 1 302 ? 12.437 14.627 3.282 1.00 54.12 302 LEU A N 1
ATOM 2421 C CA . LEU A 1 302 ? 11.410 14.971 2.305 1.00 54.12 302 LEU A CA 1
ATOM 2422 C C . LEU A 1 302 ? 10.006 14.799 2.895 1.00 54.12 302 LEU A C 1
ATOM 2424 O O . LEU A 1 302 ? 9.764 13.903 3.705 1.00 54.12 302 LEU A O 1
ATOM 2428 N N . ALA A 1 303 ? 9.081 15.669 2.484 1.00 56.47 303 ALA A N 1
ATOM 2429 C CA . ALA A 1 303 ? 7.662 15.449 2.734 1.00 56.47 303 ALA A CA 1
ATOM 2430 C C . ALA A 1 303 ? 7.197 14.221 1.936 1.00 56.47 303 ALA A C 1
ATOM 2432 O O . ALA A 1 303 ? 7.599 14.041 0.775 1.00 56.47 303 ALA A O 1
ATOM 2433 N N . VAL A 1 304 ? 6.404 13.387 2.605 1.00 56.41 304 VAL A N 1
ATOM 2434 C CA . VAL A 1 304 ? 5.797 12.169 2.066 1.00 56.41 304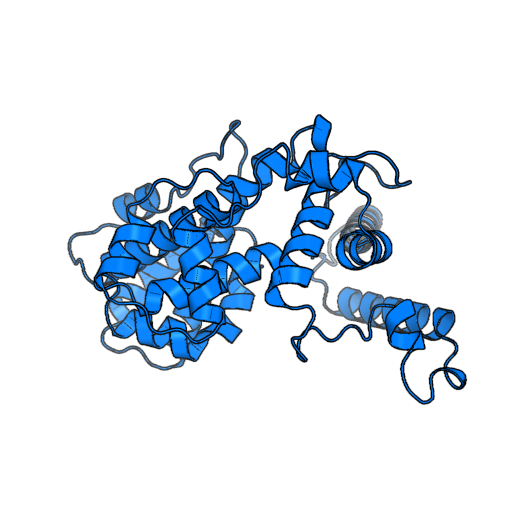 VAL A CA 1
ATOM 2435 C C . VAL A 1 304 ? 4.432 12.536 1.518 1.00 56.41 304 VAL A C 1
ATOM 2437 O O . VAL A 1 304 ? 3.656 13.178 2.258 1.00 56.41 304 VAL A O 1
#

Foldseek 3Di:
DFLLLLLLLLLLLLLLLLLLAPLFDVLLNCLSVVQSVLLSLLSPDPDLLVPLLVLLVVLLVCSVVDDPVSSSSVSSSLSVLLNVLLCLLVVVLQPDPVQLDDDDPDDSPAPPGLLSLLVSLVSCQLAPVPPPVNDPCLQVVVCVVDPPSVVDPVVVVNVVVVVVVLVVVVVVDDPDPPDDPVVSVVVNVVVSVNVPPVVVSNSCSNPPDDPVSCCVNDVVQQQDDCPQLSNVVSSCSSVVDDDDNVSSVVSLVDDDPHSSSSSSSLSSQLSSLSSVCSVDPPDDSVNNCVSSVNPPARPPRHDD

Secondary structure (DSSP, 8-state):
--SHHHHHHHHHHHHHHHHH-TTS-HHHHHHHHHSHHHHHHHTT-S-HHHHHHHHHHHHGGGGGG--HHHHHHHHHHHHHHHHHHHHHHHHHHHT-GGGS-SSSSS-TTSSSPHHHHHHHHHHIIIIITT-GGG-STTSHHHHTTSTTGGGS-HHHHHHHHHHHHHHHHHHH----TTS-HHHHHHHHHHHHHHT---HHHHHHHHHS--HHHHIIIIITTT---TTSHHHHHHHHHHTT----HHHHHHHHHS---SHHHHHHHHHHHHHHHHHHHHH-TT--HHHHHHHTTTT---TTS---

Solvent-accessible surface area (backbone atoms only — not comparable to full-atom values): 16729 Å² total; per-residue (Å²): 117,65,59,53,54,45,30,43,50,41,39,52,39,30,35,64,50,44,56,56,32,86,87,46,50,67,75,56,30,50,28,40,71,78,24,46,82,56,11,50,63,16,24,74,49,80,71,42,73,78,45,45,68,56,51,50,62,64,43,46,86,47,50,92,71,56,49,72,67,54,39,46,52,49,21,23,43,51,16,20,52,25,26,50,27,36,44,47,54,46,48,52,57,41,65,31,79,87,39,16,61,83,93,66,102,59,66,53,87,46,72,62,22,54,35,42,36,41,50,28,12,51,43,33,63,72,72,35,74,84,36,80,91,62,53,57,83,81,40,71,77,59,38,67,73,42,91,69,39,92,80,51,63,61,70,61,51,52,53,48,52,52,48,52,50,51,53,52,52,67,69,69,59,84,75,63,89,84,50,55,70,67,59,43,49,50,53,48,50,51,51,56,52,54,58,54,68,61,60,65,56,40,47,32,30,49,77,61,52,56,68,66,59,43,38,61,55,35,56,74,66,35,33,68,44,74,82,24,52,50,41,36,49,35,54,41,46,78,71,68,52,85,79,55,65,64,53,48,53,50,22,69,68,50,83,45,84,16,50,49,31,42,17,34,52,44,21,40,52,37,49,48,50,56,49,47,47,65,74,34,90,82,58,46,73,68,60,52,33,61,71,60,47,49,86,53,57,29,75,91,71,38,86,111

Nearest PDB structures (foldseek):
  6ek4-assembly2_B  TM=1.445E-01  e=1.601E+00  Photorhabdus luminescens
  6nbf-assembly1_R  TM=1.668E-01  e=4.327E+00  Homo sapiens
  6nbi-assembly1_R  TM=1.613E-01  e=5.371E+00  Homo sapiens

Radius of gyration: 20.73 Å; Cα contacts (8 Å, |Δi|>4): 355; chains: 1; bounding box: 44×56×65 Å

Sequence (304 aa):
MSEHIVHTAILEDSFHIGVGLPKIPESFREVMRDFENFSRLGCITVSGDQFSFRLLEEYKPLWPRRDELLKAKLAFVLGWISHRACDREMKPIWREPKMKGRGSDVDPNLSPTECSVYHEGVMYNRYYAVDPTFRLAIFPEELACLDGIERIDLDRAALFIQQAFGASYMNIQTLSDTDGMQTFFEEMCMRAQKFYVDLRRYTRSAGSPDPELTAEYVTDINWIDNHDEIVNLAVRLRGGETPSPAEYENALAAEPASHYGKALRLSLSYILTAAEYFERDDMGIAELKERLDIGKKGPGGLAV

Organism: NCBI:txid2840830

Mean predicted aligned error: 9.1 Å